Protein AF-A0A925X7V8-F1 (afdb_monomer)

Sequence (329 aa):
MLLTYFIRYWTFVGYWGVKPEMPEAEQKNIILCNQINWMLININLVYLVTDFIWVGSIWRSLTTIAIISFAGLCLWLTYHHITFFPRLMSAFAYSSFVFSYGIVNKFLIGTPLLIHYLSPRIPLIMFVFFPFMFLNFRKEKMAFFTTFIINVSYVLFYDPIHYLLGINMEKFGLHLDYYHVFTVNSITFLINISTGFAFLQQVNYSYEQKNRKLTKELIRKNNEIADQNMELLVQGEEITSLNQQLRSLLEFKDEKLNQKSQQVREYAFMNAHTLRSPIATILGLHQLLNLVEDEHEKEMILQKLKESVENLDKTVRKIQNVVAEDKKN

Structure (mmCIF, N/CA/C/O backbone):
data_AF-A0A925X7V8-F1
#
_entry.id   AF-A0A925X7V8-F1
#
loop_
_atom_site.group_PDB
_atom_site.id
_atom_site.type_symbol
_atom_site.label_atom_id
_atom_site.label_alt_id
_atom_site.label_comp_id
_atom_site.label_asym_id
_atom_site.label_entity_id
_atom_site.label_seq_id
_atom_site.pdbx_PDB_ins_code
_atom_site.Cartn_x
_atom_site.Cartn_y
_atom_site.Cartn_z
_atom_site.occupancy
_atom_site.B_iso_or_equiv
_atom_site.auth_seq_id
_atom_site.auth_comp_id
_atom_site.auth_asym_id
_atom_site.auth_atom_id
_atom_site.pdbx_PDB_model_num
ATOM 1 N N . MET A 1 1 ? 21.607 17.172 9.567 1.00 72.38 1 MET A N 1
ATOM 2 C CA . MET A 1 1 ? 20.593 18.200 9.233 1.00 72.38 1 MET A CA 1
ATOM 3 C C . MET A 1 1 ? 20.160 18.127 7.766 1.00 72.38 1 MET A C 1
ATOM 5 O O . MET A 1 1 ? 18.986 17.890 7.525 1.00 72.38 1 MET A O 1
ATOM 9 N N . LEU A 1 2 ? 21.076 18.231 6.789 1.00 74.69 2 LEU A N 1
ATOM 10 C CA . LEU A 1 2 ? 20.756 18.134 5.348 1.00 74.69 2 LEU A CA 1
ATOM 11 C C . LEU A 1 2 ? 20.057 16.822 4.944 1.00 74.69 2 LEU A C 1
ATOM 13 O O . LEU A 1 2 ? 19.061 16.856 4.230 1.00 74.69 2 LEU A O 1
ATOM 17 N N . LEU A 1 3 ? 20.514 15.679 5.469 1.00 76.06 3 LEU A N 1
ATOM 18 C CA . LEU A 1 3 ? 19.899 14.371 5.198 1.00 76.06 3 LEU A CA 1
ATOM 19 C C . LEU A 1 3 ? 18.428 14.308 5.650 1.00 76.06 3 LEU A C 1
ATOM 21 O O . LEU A 1 3 ? 17.581 13.752 4.962 1.00 76.06 3 LEU A O 1
ATOM 25 N N . THR A 1 4 ? 18.107 14.922 6.788 1.00 79.75 4 THR A N 1
ATOM 26 C CA . THR A 1 4 ? 16.748 14.943 7.343 1.00 79.75 4 THR A CA 1
ATOM 27 C C . THR A 1 4 ? 15.806 15.785 6.479 1.00 79.75 4 THR A C 1
ATOM 29 O O . THR A 1 4 ? 14.674 15.377 6.228 1.00 79.75 4 THR A O 1
ATOM 32 N N . TYR A 1 5 ? 16.282 16.929 5.975 1.00 82.12 5 TYR A N 1
ATOM 33 C CA . TYR A 1 5 ? 15.530 17.755 5.026 1.00 82.12 5 TYR A CA 1
ATOM 34 C C . TYR A 1 5 ? 15.316 17.040 3.691 1.00 82.12 5 TYR A C 1
ATOM 36 O O . TYR A 1 5 ? 14.203 17.056 3.169 1.00 82.12 5 TYR A O 1
ATOM 44 N N . PHE A 1 6 ? 16.345 16.356 3.184 1.00 79.62 6 PHE A N 1
ATOM 45 C CA . PHE A 1 6 ? 16.251 15.544 1.973 1.00 79.62 6 PHE A CA 1
ATOM 46 C C . PHE A 1 6 ? 15.191 14.446 2.110 1.00 79.62 6 PHE A C 1
ATOM 48 O O . PHE A 1 6 ? 14.296 14.358 1.277 1.00 79.62 6 PHE A O 1
ATOM 55 N N . ILE A 1 7 ? 15.230 13.662 3.194 1.00 83.00 7 ILE A N 1
ATOM 56 C CA . ILE A 1 7 ? 14.257 12.585 3.440 1.00 83.00 7 ILE A CA 1
ATOM 57 C C . ILE A 1 7 ? 12.836 13.147 3.547 1.00 83.00 7 ILE A C 1
ATOM 59 O O . ILE A 1 7 ? 11.904 12.570 2.994 1.00 83.00 7 ILE A O 1
ATOM 63 N N . ARG A 1 8 ? 12.655 14.291 4.216 1.00 84.94 8 ARG A N 1
ATOM 64 C CA . ARG A 1 8 ? 11.339 14.926 4.355 1.00 84.94 8 ARG A CA 1
ATOM 65 C C . ARG A 1 8 ? 10.791 15.442 3.023 1.00 84.94 8 ARG A C 1
ATOM 67 O O . ARG A 1 8 ? 9.594 15.335 2.777 1.00 84.94 8 ARG A O 1
ATOM 74 N N . TYR A 1 9 ? 11.643 15.999 2.166 1.00 86.06 9 TYR A N 1
ATOM 75 C CA . TYR A 1 9 ? 11.224 16.459 0.842 1.00 86.06 9 TYR A CA 1
ATOM 76 C C . TYR A 1 9 ? 10.941 15.281 -0.099 1.00 86.06 9 TYR A C 1
ATOM 78 O O . TYR A 1 9 ? 9.936 15.277 -0.805 1.00 86.06 9 TYR A O 1
ATOM 86 N N . TRP A 1 10 ? 11.775 14.241 -0.035 1.00 85.75 10 TRP A N 1
ATOM 87 C CA . TRP A 1 10 ? 11.594 12.980 -0.753 1.00 85.75 10 TRP A CA 1
ATOM 88 C C . TRP A 1 10 ? 10.248 12.325 -0.437 1.00 85.75 10 TRP A C 1
ATOM 90 O O . TRP A 1 10 ? 9.523 11.910 -1.343 1.00 85.75 10 TRP A O 1
ATOM 100 N N . THR A 1 11 ? 9.882 12.246 0.846 1.00 88.62 11 THR A N 1
ATOM 101 C CA . THR A 1 11 ? 8.577 11.707 1.236 1.00 88.62 11 THR A CA 1
ATOM 102 C C . THR A 1 11 ? 7.454 12.622 0.772 1.00 88.62 11 THR A C 1
ATOM 104 O O . THR A 1 11 ? 6.514 12.135 0.155 1.00 88.62 11 THR A O 1
ATOM 107 N N . PHE A 1 12 ? 7.571 13.936 0.974 1.00 92.50 12 PHE A N 1
ATOM 108 C CA . PHE A 1 12 ? 6.552 14.903 0.562 1.00 92.50 12 PHE A CA 1
ATOM 109 C C . PHE A 1 12 ? 6.208 14.825 -0.934 1.00 92.50 12 PHE A C 1
ATOM 111 O O . PHE A 1 12 ? 5.036 14.689 -1.277 1.00 92.50 12 PHE A O 1
ATOM 118 N N . VAL A 1 13 ? 7.215 14.849 -1.815 1.00 91.62 13 VAL A N 1
ATOM 119 C CA . VAL A 1 13 ? 7.014 14.720 -3.271 1.00 91.62 13 VAL A CA 1
ATOM 120 C C . VAL A 1 13 ? 6.484 13.332 -3.632 1.00 91.62 13 VAL A C 1
ATOM 122 O O . VAL A 1 13 ? 5.635 13.198 -4.512 1.00 91.62 13 VAL A O 1
ATOM 125 N N . GLY A 1 14 ? 6.935 12.292 -2.923 1.00 92.31 14 GLY A N 1
ATOM 126 C CA . GLY A 1 14 ? 6.451 10.925 -3.104 1.00 92.31 14 GLY A CA 1
ATOM 127 C C . GLY A 1 14 ? 4.930 10.809 -2.977 1.00 92.31 14 GLY A C 1
ATOM 128 O O . GLY A 1 14 ? 4.296 10.170 -3.811 1.00 92.31 14 GLY A O 1
ATOM 129 N N . TYR A 1 15 ? 4.332 11.477 -1.989 1.00 94.56 15 TYR A N 1
ATOM 130 C CA . TYR A 1 15 ? 2.890 11.405 -1.722 1.00 94.56 15 TYR A CA 1
ATOM 131 C C . TYR A 1 15 ? 2.016 12.296 -2.621 1.00 94.56 15 TYR A C 1
ATOM 133 O O . TYR A 1 15 ? 0.793 12.298 -2.465 1.00 94.56 15 TYR A O 1
ATOM 141 N N . TRP A 1 16 ? 2.581 13.034 -3.582 1.00 95.50 16 TRP A N 1
ATOM 142 C CA . TRP A 1 16 ? 1.766 13.803 -4.526 1.00 95.50 16 TRP A CA 1
ATOM 143 C C . TRP A 1 16 ? 0.805 12.899 -5.304 1.00 95.50 16 TRP A C 1
ATOM 145 O O . TRP A 1 16 ? 1.173 11.819 -5.762 1.00 95.50 16 TRP A O 1
ATOM 155 N N . GLY A 1 17 ? -0.451 13.333 -5.434 1.00 90.12 17 GLY A N 1
ATOM 156 C CA . GLY A 1 17 ? -1.494 12.591 -6.147 1.00 90.12 17 GLY A CA 1
ATOM 157 C C . GLY A 1 17 ? -2.037 11.343 -5.434 1.00 90.12 17 GLY A C 1
ATOM 158 O O . GLY A 1 17 ? -2.962 10.723 -5.959 1.00 90.12 17 GLY A O 1
ATOM 159 N N . VAL A 1 18 ? -1.518 10.978 -4.254 1.00 93.62 18 VAL A N 1
ATOM 160 C CA . VAL A 1 18 ? -1.971 9.811 -3.478 1.00 93.62 18 VAL A CA 1
ATOM 161 C C . VAL A 1 18 ? -3.207 10.170 -2.654 1.00 93.62 18 VAL A C 1
ATOM 163 O O . VAL A 1 18 ? -3.204 11.173 -1.942 1.00 93.62 18 VAL A O 1
ATOM 166 N N . LYS A 1 19 ? -4.257 9.341 -2.722 1.00 92.44 19 LYS A N 1
ATOM 167 C CA . LYS A 1 19 ? -5.462 9.491 -1.892 1.00 92.44 19 LYS A CA 1
ATOM 168 C C . LYS A 1 19 ? -5.624 8.314 -0.918 1.00 92.44 19 LYS A C 1
ATOM 170 O O . LYS A 1 19 ? -5.353 7.183 -1.331 1.00 92.44 19 LYS A O 1
ATOM 175 N N . PRO A 1 20 ? -6.091 8.535 0.327 1.00 87.88 20 PRO A N 1
ATOM 176 C CA . PRO A 1 20 ? -6.246 7.471 1.325 1.00 87.88 20 PRO A CA 1
ATOM 177 C C . PRO A 1 20 ? -7.198 6.347 0.899 1.00 87.88 20 PRO A C 1
ATOM 179 O O . PRO A 1 20 ? -7.009 5.203 1.299 1.00 87.88 20 PRO A O 1
ATOM 182 N N . GLU A 1 21 ? -8.197 6.650 0.066 1.00 90.31 21 GLU A N 1
ATOM 183 C CA . GLU A 1 21 ? -9.207 5.685 -0.381 1.00 90.31 21 GLU A CA 1
ATOM 184 C C . GLU A 1 21 ? -8.682 4.738 -1.472 1.00 90.31 21 GLU A C 1
ATOM 186 O O . GLU A 1 21 ? -9.321 3.736 -1.802 1.00 90.31 21 GLU A O 1
ATOM 191 N N . MET A 1 22 ? -7.522 5.042 -2.065 1.00 88.25 22 MET A N 1
ATOM 192 C CA . MET A 1 22 ? -6.930 4.205 -3.105 1.00 88.25 22 MET A CA 1
ATOM 193 C C . MET A 1 22 ? -6.445 2.870 -2.524 1.00 88.25 22 MET A C 1
ATOM 195 O O . MET A 1 22 ? -5.967 2.821 -1.392 1.00 88.25 22 MET A O 1
ATOM 199 N N . PRO A 1 23 ? -6.461 1.775 -3.303 1.00 86.06 23 PRO A N 1
ATOM 200 C CA . PRO A 1 23 ? -5.842 0.524 -2.879 1.00 86.06 23 PRO A CA 1
ATOM 201 C C . PRO A 1 23 ? -4.353 0.713 -2.565 1.00 86.06 23 PRO A C 1
ATOM 203 O O . PRO A 1 23 ? -3.638 1.332 -3.347 1.00 86.06 23 PRO A O 1
ATOM 206 N N . GLU A 1 24 ? -3.861 0.109 -1.483 1.00 84.88 24 GLU A N 1
ATOM 207 C CA . GLU A 1 24 ? -2.457 0.229 -1.033 1.00 84.88 24 GLU A CA 1
ATOM 208 C C . GLU A 1 24 ? -1.425 -0.025 -2.146 1.00 84.88 24 GLU A C 1
ATOM 210 O O . GLU A 1 24 ? -0.453 0.713 -2.279 1.00 84.88 24 GLU A O 1
ATOM 215 N N . ALA A 1 25 ? -1.660 -1.029 -2.998 1.00 83.56 25 ALA A N 1
ATOM 216 C CA . ALA A 1 25 ? -0.782 -1.339 -4.127 1.00 83.56 25 ALA A CA 1
ATOM 217 C C . ALA A 1 25 ? -0.705 -0.193 -5.155 1.00 83.56 25 ALA A C 1
ATOM 219 O O . ALA A 1 25 ? 0.327 0.027 -5.781 1.00 83.56 25 ALA A O 1
ATOM 220 N N . GLU A 1 26 ? -1.796 0.546 -5.338 1.00 87.31 26 GLU A N 1
ATOM 221 C CA . GLU A 1 26 ? -1.862 1.691 -6.245 1.00 87.31 26 GLU A CA 1
ATOM 222 C C . GLU A 1 26 ? -1.170 2.912 -5.636 1.00 87.31 26 GLU A C 1
ATOM 224 O O . GLU A 1 26 ? -0.365 3.552 -6.311 1.00 87.31 26 GLU A O 1
ATOM 229 N N . GLN A 1 27 ? -1.384 3.158 -4.338 1.00 91.31 27 GLN A N 1
ATOM 230 C CA . GLN A 1 27 ? -0.653 4.183 -3.589 1.00 91.31 27 GLN A CA 1
ATOM 231 C C . GLN A 1 27 ? 0.860 3.944 -3.675 1.00 91.31 27 GLN A C 1
ATOM 233 O O . GLN A 1 27 ? 1.611 4.844 -4.043 1.00 91.31 27 GLN A O 1
ATOM 238 N N . LYS A 1 28 ? 1.305 2.706 -3.427 1.00 90.56 28 LYS A N 1
ATOM 239 C CA . LYS A 1 28 ? 2.714 2.305 -3.524 1.00 90.56 28 LYS A CA 1
ATOM 240 C C . LYS A 1 28 ? 3.300 2.591 -4.908 1.00 90.56 28 LYS A C 1
ATOM 242 O O . LYS A 1 28 ? 4.375 3.177 -4.998 1.00 90.56 28 LYS A O 1
ATOM 247 N N . ASN A 1 29 ? 2.599 2.219 -5.978 1.00 91.31 29 ASN A N 1
ATOM 248 C CA . ASN A 1 29 ? 3.074 2.440 -7.346 1.00 91.31 29 ASN A CA 1
ATOM 249 C C . ASN A 1 29 ? 3.196 3.934 -7.691 1.00 91.31 29 ASN A C 1
ATOM 251 O O . ASN A 1 29 ? 4.144 4.330 -8.370 1.00 91.31 29 ASN A O 1
ATOM 255 N N . ILE A 1 30 ? 2.263 4.768 -7.219 1.00 93.75 30 ILE A N 1
ATOM 256 C CA . ILE A 1 30 ? 2.315 6.228 -7.395 1.00 93.75 30 ILE A CA 1
ATOM 257 C C . ILE A 1 30 ? 3.508 6.813 -6.632 1.00 93.75 30 ILE A C 1
ATOM 259 O O . ILE A 1 30 ? 4.299 7.554 -7.215 1.00 93.75 30 ILE A O 1
ATOM 263 N N . ILE A 1 31 ? 3.682 6.419 -5.367 1.00 94.88 31 ILE A N 1
ATOM 264 C CA . ILE A 1 31 ? 4.787 6.884 -4.520 1.00 94.88 31 ILE A CA 1
ATOM 265 C C . ILE A 1 31 ? 6.133 6.541 -5.155 1.00 94.88 31 ILE A C 1
ATOM 267 O O . ILE A 1 31 ? 6.987 7.417 -5.284 1.00 94.88 31 ILE A O 1
ATOM 271 N N . LEU A 1 32 ? 6.310 5.295 -5.603 1.00 92.88 32 LEU A N 1
ATOM 272 C CA . LEU A 1 32 ? 7.541 4.851 -6.260 1.00 92.88 32 LEU A CA 1
ATOM 273 C C . LEU A 1 32 ? 7.803 5.612 -7.564 1.00 92.88 32 LEU A C 1
ATOM 275 O O . LEU A 1 32 ? 8.937 6.012 -7.815 1.00 92.88 32 LEU A O 1
ATOM 279 N N . CYS A 1 33 ? 6.772 5.857 -8.377 1.00 95.44 33 CYS A N 1
ATOM 280 C CA . CYS A 1 33 ? 6.898 6.648 -9.602 1.00 95.44 33 CYS A CA 1
ATOM 281 C C . CYS A 1 33 ? 7.391 8.070 -9.312 1.00 95.44 33 CYS A C 1
ATOM 283 O O . CYS A 1 33 ? 8.367 8.526 -9.908 1.00 95.44 33 CYS A O 1
ATOM 285 N N . ASN A 1 34 ? 6.768 8.749 -8.349 1.00 96.19 34 ASN A N 1
ATOM 286 C CA . ASN A 1 34 ? 7.151 10.105 -7.969 1.00 96.19 34 ASN A CA 1
ATOM 287 C C . ASN A 1 34 ? 8.575 10.153 -7.406 1.00 96.19 34 ASN A C 1
ATOM 289 O O . ASN A 1 34 ? 9.381 10.987 -7.813 1.00 96.19 34 ASN A O 1
ATOM 293 N N . GLN A 1 35 ? 8.911 9.224 -6.514 1.00 95.38 35 GLN A N 1
ATOM 294 C CA . GLN A 1 35 ? 10.240 9.127 -5.917 1.00 95.38 35 GLN A CA 1
ATOM 295 C C . GLN A 1 35 ? 11.332 8.902 -6.966 1.00 95.38 35 GLN A C 1
ATOM 297 O O . GLN A 1 35 ? 12.364 9.570 -6.939 1.00 95.38 35 GLN A O 1
ATOM 302 N N . ILE A 1 36 ? 11.096 8.015 -7.933 1.00 94.44 36 ILE A N 1
ATOM 303 C CA . ILE A 1 36 ? 12.067 7.727 -8.992 1.00 94.44 36 ILE A CA 1
ATOM 304 C C . ILE A 1 36 ? 12.194 8.899 -9.961 1.00 94.44 36 ILE A C 1
ATOM 306 O O . ILE A 1 36 ? 13.315 9.274 -10.290 1.00 94.44 36 ILE A O 1
ATOM 310 N N . ASN A 1 37 ? 11.091 9.532 -10.367 1.00 95.38 37 ASN A N 1
ATOM 311 C CA . ASN A 1 37 ? 11.146 10.733 -11.204 1.00 95.38 37 ASN A CA 1
ATOM 312 C C . ASN A 1 37 ? 11.901 11.869 -10.501 1.00 95.38 37 ASN A C 1
ATOM 314 O O . ASN A 1 37 ? 12.754 12.515 -11.104 1.00 95.38 37 ASN A O 1
ATOM 318 N N . TRP A 1 38 ? 11.667 12.066 -9.204 1.00 95.12 38 TRP A N 1
ATOM 319 C CA . TRP A 1 38 ? 12.407 13.043 -8.413 1.00 95.12 38 TRP A CA 1
ATOM 320 C C . TRP A 1 38 ? 13.900 12.698 -8.310 1.00 95.12 38 TRP A C 1
ATOM 322 O O . TRP A 1 38 ? 14.756 13.570 -8.472 1.00 95.12 38 TRP A O 1
ATOM 332 N N . MET A 1 39 ? 14.239 11.423 -8.101 1.00 93.56 39 MET A N 1
ATOM 333 C CA . MET A 1 39 ? 15.627 10.956 -8.085 1.00 93.56 39 MET A CA 1
ATOM 334 C C . MET A 1 39 ? 16.316 11.187 -9.431 1.00 93.56 39 MET A C 1
ATOM 336 O O . MET A 1 39 ? 17.443 11.678 -9.467 1.00 93.56 39 MET A O 1
ATOM 340 N N . LEU A 1 40 ? 15.625 10.882 -10.532 1.00 93.12 40 LEU A N 1
ATOM 341 C CA . LEU A 1 40 ? 16.123 11.098 -11.886 1.00 93.12 40 LEU A CA 1
ATOM 342 C C . LEU A 1 40 ? 16.399 12.577 -12.143 1.00 93.12 40 LEU A C 1
ATOM 344 O O . LEU A 1 40 ? 17.457 12.875 -12.687 1.00 93.12 40 LEU A O 1
ATOM 348 N N . ILE A 1 41 ? 15.528 13.492 -11.704 1.00 95.25 41 ILE A N 1
ATOM 349 C CA . ILE A 1 41 ? 15.781 14.939 -11.803 1.00 95.25 41 ILE A CA 1
ATOM 350 C C . ILE A 1 41 ? 17.085 15.302 -11.095 1.00 95.25 41 ILE A C 1
ATOM 352 O O . ILE A 1 41 ? 17.946 15.930 -11.698 1.00 95.25 41 ILE A O 1
ATOM 356 N N . ASN A 1 42 ? 17.263 14.882 -9.841 1.00 93.25 42 ASN A N 1
ATOM 357 C CA . ASN A 1 42 ? 18.431 15.275 -9.051 1.00 93.25 42 ASN A CA 1
ATOM 358 C C . ASN A 1 42 ? 19.737 14.676 -9.592 1.00 93.25 42 ASN A C 1
ATOM 360 O O . ASN A 1 42 ? 20.723 15.396 -9.739 1.00 93.25 42 ASN A O 1
ATOM 364 N N . ILE A 1 43 ? 19.747 13.383 -9.932 1.00 93.00 43 ILE A N 1
ATOM 365 C CA . ILE A 1 43 ? 20.936 12.718 -10.489 1.00 93.00 43 ILE A CA 1
ATOM 366 C C . ILE A 1 43 ? 21.309 13.336 -11.840 1.00 93.00 43 ILE A C 1
ATOM 368 O O . ILE A 1 43 ? 22.477 13.650 -12.071 1.00 93.00 43 ILE A O 1
ATOM 372 N N . ASN A 1 44 ? 20.328 13.556 -12.721 1.00 92.94 44 ASN A N 1
ATOM 373 C CA . ASN A 1 44 ? 20.592 14.148 -14.030 1.00 92.94 44 ASN A CA 1
ATOM 374 C C . ASN A 1 44 ? 20.954 15.633 -13.931 1.00 92.94 44 ASN A C 1
ATOM 376 O O . ASN A 1 44 ? 21.720 16.105 -14.760 1.00 92.94 44 ASN A O 1
ATOM 380 N N . LEU A 1 45 ? 20.476 16.367 -12.920 1.00 94.56 45 LEU A N 1
ATOM 381 C CA . LEU A 1 45 ? 20.893 17.749 -12.679 1.00 94.56 45 LEU A CA 1
ATOM 382 C C . LEU A 1 45 ? 22.374 17.819 -12.288 1.00 94.56 45 LEU A C 1
ATOM 384 O O . LEU A 1 45 ? 23.107 18.643 -12.827 1.00 94.56 45 LEU A O 1
ATOM 388 N N . VAL A 1 46 ? 22.832 16.927 -11.402 1.00 94.19 46 VAL A N 1
ATOM 389 C CA . VAL A 1 46 ? 24.261 16.814 -11.065 1.00 94.19 46 VAL A CA 1
ATOM 390 C C . VAL A 1 46 ? 25.067 16.455 -12.311 1.00 94.19 46 VAL A C 1
ATOM 392 O O . VAL A 1 46 ? 26.063 17.117 -12.597 1.00 94.19 46 VAL A O 1
ATOM 395 N N . TYR A 1 47 ? 24.605 15.469 -13.088 1.00 90.81 47 TYR A N 1
ATOM 396 C CA . TYR A 1 47 ? 25.254 15.083 -14.341 1.00 90.81 47 TYR A CA 1
ATOM 397 C C . TYR A 1 47 ? 25.345 16.256 -15.328 1.00 90.81 47 TYR A C 1
ATOM 399 O O . TYR A 1 47 ? 26.423 16.523 -15.850 1.00 90.81 47 TYR A O 1
ATOM 407 N N . LEU A 1 48 ? 24.257 17.008 -15.515 1.00 92.75 48 LEU A N 1
ATOM 408 C CA . LEU A 1 48 ? 24.194 18.186 -16.381 1.00 92.75 48 LEU A CA 1
ATOM 409 C C . LEU A 1 48 ? 25.209 19.256 -15.962 1.00 92.75 48 LEU A C 1
ATOM 411 O O . LEU A 1 48 ? 25.932 19.778 -16.805 1.00 92.75 48 LEU A O 1
ATOM 415 N N . VAL A 1 49 ? 25.295 19.562 -14.663 1.00 92.81 49 VAL A N 1
ATOM 416 C CA . VAL A 1 49 ? 26.268 20.531 -14.134 1.00 92.81 49 VAL A CA 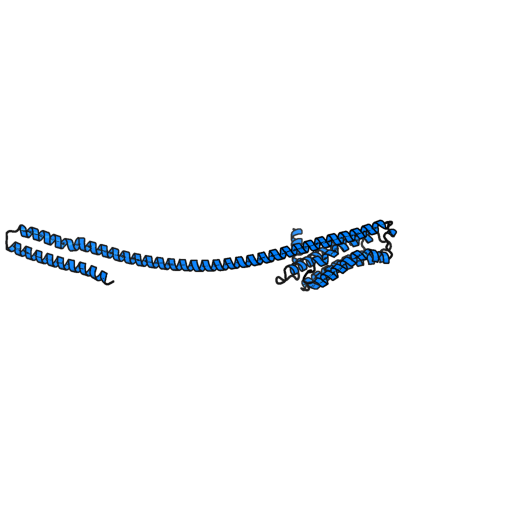1
ATOM 417 C C . VAL A 1 49 ? 27.696 20.045 -14.378 1.00 92.81 49 VAL A C 1
ATOM 419 O O . VAL A 1 49 ? 28.537 20.823 -14.822 1.00 92.81 49 VAL A O 1
ATOM 422 N N . THR A 1 50 ? 27.976 18.760 -14.141 1.00 90.50 50 THR A N 1
ATOM 423 C CA . THR A 1 50 ? 29.308 18.203 -14.408 1.00 90.50 50 THR A CA 1
ATOM 424 C C . THR A 1 50 ? 29.654 18.222 -15.898 1.00 90.50 50 THR A C 1
ATOM 426 O O . THR A 1 50 ? 30.727 18.698 -16.254 1.00 90.50 50 THR A O 1
ATOM 429 N N . ASP A 1 51 ? 28.754 17.789 -16.782 1.00 86.44 51 ASP A N 1
ATOM 430 C CA . ASP A 1 51 ? 28.987 17.794 -18.232 1.00 86.44 51 ASP A CA 1
ATOM 431 C C . ASP A 1 51 ? 29.211 19.224 -18.748 1.00 86.44 51 ASP A C 1
ATOM 433 O O . ASP A 1 51 ? 30.120 19.468 -19.542 1.00 86.44 51 ASP A O 1
ATOM 437 N N . PHE A 1 52 ? 28.469 20.199 -18.214 1.00 88.56 52 PHE A N 1
ATOM 438 C CA . PHE A 1 52 ? 28.651 21.609 -18.549 1.00 88.56 52 PHE A CA 1
ATOM 439 C C . PHE A 1 52 ? 30.017 22.157 -18.108 1.00 88.56 52 PHE A C 1
ATOM 441 O O . PHE A 1 52 ? 30.665 22.844 -18.893 1.00 88.56 52 PHE A O 1
ATOM 448 N N . ILE A 1 53 ? 30.488 21.829 -16.897 1.00 91.31 53 ILE A N 1
ATOM 449 C CA . ILE A 1 53 ? 31.801 22.276 -16.390 1.00 91.31 53 ILE A CA 1
ATOM 450 C C . ILE A 1 53 ? 32.956 21.657 -17.190 1.00 91.31 53 ILE A C 1
ATOM 452 O O . ILE A 1 53 ? 33.934 22.342 -17.479 1.00 91.31 53 ILE A O 1
ATOM 456 N N . TRP A 1 54 ? 32.864 20.369 -17.532 1.00 89.06 54 TRP A N 1
ATOM 457 C CA . TRP A 1 54 ? 33.970 19.633 -18.154 1.00 89.06 54 TRP A CA 1
ATOM 458 C C . TRP A 1 54 ? 34.021 19.758 -19.679 1.00 89.06 54 TRP A C 1
ATOM 460 O O . TRP A 1 54 ? 35.108 19.785 -20.251 1.00 89.06 54 TRP A O 1
ATOM 470 N N . VAL A 1 55 ? 32.867 19.789 -20.350 1.00 82.19 55 VAL A N 1
ATOM 471 C CA . VAL A 1 55 ? 32.774 19.724 -21.820 1.00 82.19 55 VAL A CA 1
ATOM 472 C C . VAL A 1 55 ? 32.319 21.054 -22.422 1.00 82.19 55 VAL A C 1
ATOM 474 O O . VAL A 1 55 ? 32.696 21.372 -23.548 1.00 82.19 55 VAL A O 1
ATOM 477 N N . GLY A 1 56 ? 31.499 21.832 -21.706 1.00 79.31 56 GLY A N 1
ATOM 478 C CA . GLY A 1 56 ? 31.032 23.152 -22.148 1.00 79.31 56 GLY A CA 1
ATOM 479 C C . GLY A 1 56 ? 30.057 23.151 -23.334 1.00 79.31 56 GLY A C 1
ATOM 480 O O . GLY A 1 56 ? 29.740 24.217 -23.857 1.00 79.31 56 GLY A O 1
ATOM 481 N N . SER A 1 57 ? 29.563 21.988 -23.780 1.00 78.31 57 SER A N 1
ATOM 482 C CA . SER A 1 57 ? 28.658 21.87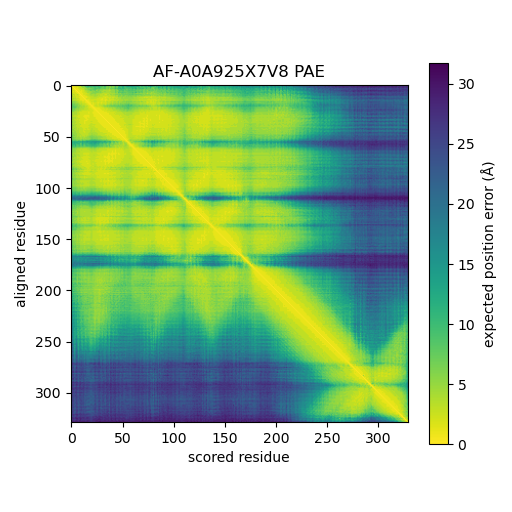8 -24.935 1.00 78.31 57 SER A CA 1
ATOM 483 C C . SER A 1 57 ? 27.244 21.477 -24.526 1.00 78.31 57 SER A C 1
ATOM 485 O O . SER A 1 57 ? 26.999 20.357 -24.082 1.00 78.31 57 SER A O 1
ATOM 487 N N . ILE A 1 58 ? 26.283 22.372 -24.763 1.00 77.50 58 ILE A N 1
ATOM 488 C CA . ILE A 1 58 ? 24.872 22.135 -24.429 1.00 77.50 58 ILE A CA 1
ATOM 489 C C . ILE A 1 58 ? 24.234 21.037 -25.294 1.00 77.50 58 ILE A C 1
ATOM 491 O O . ILE A 1 58 ? 23.340 20.325 -24.843 1.00 77.50 58 ILE A O 1
ATOM 495 N N . TRP A 1 59 ? 24.730 20.857 -26.523 1.00 74.38 59 TRP A N 1
ATOM 496 C CA . TRP A 1 59 ? 24.192 19.900 -27.493 1.00 74.38 59 TRP A CA 1
ATOM 497 C C . TRP A 1 59 ? 24.351 18.450 -27.040 1.00 74.38 59 TRP A C 1
ATOM 499 O O . TRP A 1 59 ? 23.473 17.625 -27.282 1.00 74.38 59 TRP A O 1
ATOM 509 N N . ARG A 1 60 ? 25.443 18.144 -26.332 1.00 73.81 60 ARG A N 1
ATOM 510 C CA . ARG A 1 60 ? 25.702 16.805 -25.789 1.00 73.81 60 ARG A CA 1
ATOM 511 C C . ARG A 1 60 ? 24.776 16.461 -24.617 1.00 73.81 60 ARG A C 1
ATOM 513 O O . ARG A 1 60 ? 24.471 15.293 -24.398 1.00 73.81 60 ARG A O 1
ATOM 520 N N . SER A 1 61 ? 24.289 17.489 -23.927 1.00 84.81 61 SER A N 1
ATOM 521 C CA . SER A 1 61 ? 23.427 17.407 -22.749 1.00 84.81 61 SER A CA 1
ATOM 522 C C . SER A 1 61 ? 21.923 17.476 -23.063 1.00 84.81 61 SER A C 1
ATOM 524 O O . SER A 1 61 ? 21.100 17.432 -22.147 1.00 84.81 61 SER A O 1
ATOM 526 N N . LEU A 1 62 ? 21.530 17.544 -24.342 1.00 85.12 62 LEU A N 1
ATOM 527 C CA . LEU A 1 62 ? 20.126 17.662 -24.758 1.00 85.12 62 LEU A CA 1
ATOM 528 C C . LEU A 1 62 ? 19.245 16.532 -24.198 1.00 85.12 62 LEU A C 1
ATOM 530 O O . LEU A 1 62 ? 18.116 16.765 -23.773 1.00 85.12 62 LEU A O 1
ATOM 534 N N . THR A 1 63 ? 19.760 15.304 -24.159 1.00 84.12 63 THR A N 1
ATOM 535 C CA . THR A 1 63 ? 19.017 14.142 -23.653 1.00 84.12 63 THR A CA 1
ATOM 536 C C . THR A 1 63 ? 18.861 14.164 -22.143 1.00 84.12 63 THR A C 1
ATOM 538 O O . THR A 1 63 ? 17.799 13.811 -21.640 1.00 84.12 63 THR A O 1
ATOM 541 N N . THR A 1 64 ? 19.866 14.654 -21.419 1.00 89.19 64 THR A N 1
ATOM 542 C CA . THR A 1 64 ? 1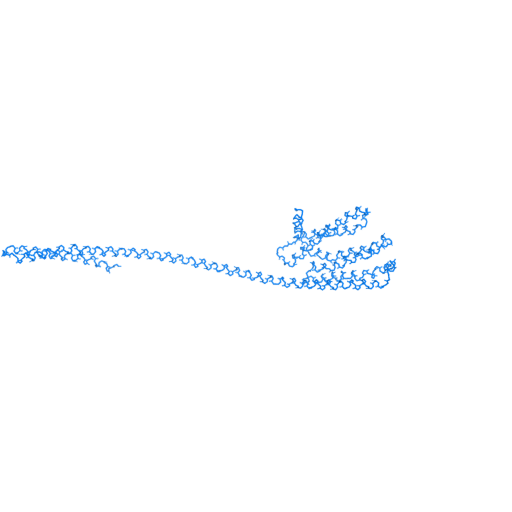9.784 14.901 -19.975 1.00 89.19 64 THR A CA 1
ATOM 543 C C . THR A 1 64 ? 18.707 15.939 -19.668 1.00 89.19 64 THR A C 1
ATOM 545 O O . THR A 1 64 ? 17.875 15.725 -18.789 1.00 89.19 64 THR A O 1
ATOM 548 N N . ILE A 1 65 ? 18.669 17.034 -20.436 1.00 91.69 65 ILE A N 1
ATOM 549 C CA . ILE A 1 65 ? 17.636 18.070 -20.308 1.00 91.69 65 ILE A CA 1
ATOM 550 C C . ILE A 1 65 ? 16.253 17.475 -20.597 1.00 91.69 65 ILE A C 1
ATOM 552 O O . ILE A 1 65 ? 15.338 17.667 -19.801 1.00 91.69 65 ILE A O 1
ATOM 556 N N . ALA A 1 66 ? 16.107 16.689 -21.669 1.00 91.81 66 ALA A N 1
ATOM 557 C CA . ALA A 1 66 ? 14.847 16.027 -22.005 1.00 91.81 66 ALA A CA 1
ATOM 558 C C . ALA A 1 66 ? 14.357 15.092 -20.885 1.00 91.81 66 ALA A C 1
ATOM 560 O O . ALA A 1 66 ? 13.179 15.131 -20.531 1.00 91.81 66 ALA A O 1
ATOM 561 N N . ILE A 1 67 ? 15.258 14.307 -20.279 1.00 93.38 67 ILE A N 1
ATOM 562 C CA . ILE A 1 67 ? 14.950 13.433 -19.136 1.00 93.38 67 ILE A CA 1
ATOM 563 C C . ILE A 1 67 ? 14.470 14.257 -17.935 1.00 93.38 67 ILE A C 1
ATOM 565 O O . ILE A 1 67 ? 13.448 13.913 -17.343 1.00 93.38 67 ILE A O 1
ATOM 569 N N . ILE A 1 68 ? 15.158 15.352 -17.592 1.00 95.25 68 ILE A N 1
ATOM 570 C CA . ILE A 1 68 ? 14.776 16.231 -16.474 1.00 95.25 68 ILE A CA 1
ATOM 571 C C . ILE A 1 68 ? 13.408 16.873 -16.731 1.00 95.25 68 ILE A C 1
ATOM 573 O O . ILE A 1 68 ? 12.534 16.825 -15.865 1.00 95.25 68 ILE A O 1
ATOM 577 N N . SER A 1 69 ? 13.200 17.450 -17.918 1.00 95.31 69 SER A N 1
ATOM 578 C CA . SER A 1 69 ? 11.936 18.093 -18.292 1.00 95.31 69 SER A CA 1
ATOM 579 C C . SER A 1 69 ? 10.776 17.103 -18.266 1.00 95.31 69 SER A C 1
ATOM 581 O O . SER A 1 69 ? 9.712 17.409 -17.729 1.00 95.31 69 SER A O 1
ATOM 583 N N . PHE A 1 70 ? 10.986 15.898 -18.792 1.00 96.31 70 PHE A N 1
ATOM 584 C CA . PHE A 1 70 ? 9.976 14.851 -18.798 1.00 96.31 70 PHE A CA 1
ATOM 585 C C . PHE A 1 70 ? 9.659 14.334 -17.386 1.00 96.31 70 PHE A C 1
ATOM 587 O O . PHE A 1 70 ? 8.488 14.178 -17.036 1.00 96.31 70 PHE A O 1
ATOM 594 N N . ALA A 1 71 ? 10.675 14.126 -16.545 1.00 96.00 71 ALA A N 1
ATOM 595 C CA . ALA A 1 71 ? 10.482 13.738 -15.151 1.00 96.00 71 ALA A CA 1
ATOM 596 C C . ALA A 1 71 ? 9.708 14.812 -14.366 1.00 96.00 71 ALA A C 1
ATOM 598 O O . ALA A 1 71 ? 8.793 14.490 -13.606 1.00 96.00 71 ALA A O 1
ATOM 599 N N . GLY A 1 72 ? 10.026 16.091 -14.597 1.00 96.12 72 GLY A N 1
ATOM 600 C CA . GLY A 1 72 ? 9.307 17.227 -14.019 1.00 96.12 72 GLY A CA 1
ATOM 601 C C . GLY A 1 72 ? 7.849 17.289 -14.473 1.00 96.12 72 GLY A C 1
ATOM 602 O O . GLY A 1 72 ? 6.957 17.459 -13.643 1.00 96.12 72 GLY A O 1
ATOM 603 N N . LEU A 1 73 ? 7.589 17.064 -15.766 1.00 96.75 73 LEU A N 1
ATOM 604 C CA . LEU A 1 73 ? 6.234 16.974 -16.311 1.00 96.75 73 LEU A CA 1
ATOM 605 C C . LEU A 1 73 ? 5.442 15.828 -15.667 1.00 96.75 73 LEU A C 1
ATOM 607 O O . LEU A 1 73 ? 4.285 16.017 -15.300 1.00 96.75 73 LEU A O 1
ATOM 611 N N . CYS A 1 74 ? 6.061 14.660 -15.483 1.00 96.12 74 CYS A N 1
ATOM 612 C CA . CYS A 1 74 ? 5.422 13.524 -14.819 1.00 96.12 74 CYS A CA 1
ATOM 613 C C . CYS A 1 74 ? 5.019 13.861 -13.377 1.00 96.12 74 CYS A C 1
ATOM 615 O O . CYS A 1 74 ? 3.887 13.587 -12.988 1.00 96.12 74 CYS A O 1
ATOM 617 N N . LEU A 1 75 ? 5.902 14.503 -12.604 1.00 96.25 75 LEU A N 1
ATOM 618 C CA . LEU A 1 75 ? 5.586 14.951 -11.243 1.00 96.25 75 LEU A CA 1
ATOM 619 C C . LEU A 1 75 ? 4.469 15.997 -11.218 1.00 96.25 75 LEU A C 1
ATOM 621 O O . LEU A 1 75 ? 3.575 15.921 -10.377 1.00 96.25 75 LEU A O 1
ATOM 625 N N . TRP A 1 76 ? 4.499 16.949 -12.151 1.00 96.69 76 TRP A N 1
ATOM 626 C CA . TRP A 1 76 ? 3.468 17.975 -12.280 1.00 96.69 76 TRP A CA 1
ATOM 627 C C . TRP A 1 76 ? 2.094 17.370 -12.605 1.00 96.69 76 TRP A C 1
ATOM 629 O O . TRP A 1 76 ? 1.091 17.742 -12.000 1.00 96.69 76 TRP A O 1
ATOM 639 N N . LEU A 1 77 ? 2.038 16.381 -13.499 1.00 95.75 77 LEU A N 1
ATOM 640 C CA . LEU A 1 77 ? 0.802 15.660 -13.811 1.00 95.75 77 LEU A CA 1
ATOM 641 C C . LEU A 1 77 ? 0.276 14.867 -12.608 1.00 95.75 77 LEU A C 1
ATOM 643 O O . LEU A 1 77 ? -0.925 14.904 -12.330 1.00 95.75 77 LEU A O 1
ATOM 647 N N . THR A 1 78 ? 1.160 14.194 -11.863 1.00 94.75 78 THR A N 1
ATOM 648 C CA . THR A 1 78 ? 0.754 13.480 -10.647 1.00 94.75 78 THR A CA 1
ATOM 649 C C . THR A 1 78 ? 0.248 14.445 -9.570 1.00 94.75 78 THR A C 1
ATOM 651 O O . THR A 1 78 ? -0.716 14.130 -8.871 1.00 94.75 78 THR A O 1
ATOM 654 N N . TYR A 1 79 ? 0.845 15.636 -9.457 1.00 95.12 79 TYR A N 1
ATOM 655 C CA . TYR A 1 79 ? 0.371 16.698 -8.565 1.00 95.12 79 TYR A CA 1
ATOM 656 C C . TYR A 1 79 ? -1.073 17.120 -8.889 1.00 95.12 79 TYR A C 1
ATOM 658 O O . TYR A 1 79 ? -1.881 17.256 -7.976 1.00 95.12 79 TYR A O 1
ATOM 666 N N . HIS A 1 80 ? -1.439 17.193 -10.175 1.00 94.31 80 HIS A N 1
ATOM 667 C CA . HIS A 1 80 ? -2.818 17.429 -10.646 1.00 94.31 80 HIS A CA 1
ATOM 668 C C . HIS A 1 80 ? -3.723 16.185 -10.614 1.00 94.31 80 HIS A C 1
ATOM 670 O O . HIS A 1 80 ? -4.742 16.126 -11.301 1.00 94.31 80 HIS A O 1
ATOM 676 N N . HIS A 1 81 ? -3.372 15.176 -9.816 1.00 92.19 81 HIS A N 1
ATOM 677 C CA . HIS A 1 81 ? -4.135 13.939 -9.622 1.00 92.19 81 HIS A CA 1
ATOM 678 C C . HIS A 1 81 ? -4.289 13.045 -10.867 1.00 92.19 81 HIS A C 1
ATOM 680 O O . HIS A 1 81 ? -5.072 12.093 -10.841 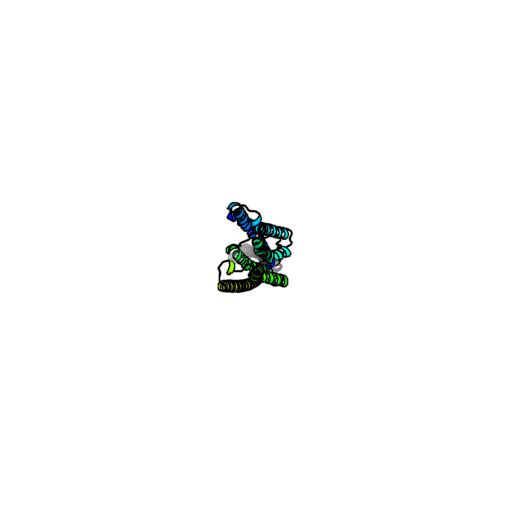1.00 92.19 81 HIS A O 1
ATOM 686 N N . ILE A 1 82 ? -3.517 13.276 -11.933 1.00 93.31 82 ILE A N 1
ATOM 687 C CA . ILE A 1 82 ? -3.452 12.370 -13.085 1.00 93.31 82 ILE A CA 1
ATOM 688 C C . ILE A 1 82 ? -2.393 11.307 -12.777 1.00 93.31 82 ILE A C 1
ATOM 690 O O . ILE A 1 82 ? -1.205 11.530 -12.970 1.00 93.31 82 ILE A O 1
ATOM 694 N N . THR A 1 83 ? -2.806 10.140 -12.279 1.00 92.62 83 THR A N 1
ATOM 695 C CA . THR A 1 83 ? -1.866 9.145 -11.721 1.00 92.62 83 THR A CA 1
ATOM 696 C C . THR A 1 83 ? -1.494 8.015 -12.679 1.00 92.62 83 THR A C 1
ATOM 698 O O . THR A 1 83 ? -0.424 7.423 -12.550 1.00 92.62 83 THR A O 1
ATOM 701 N N . PHE A 1 84 ? -2.357 7.672 -13.637 1.00 93.69 84 PHE A N 1
ATOM 702 C CA . PHE A 1 84 ? -2.100 6.570 -14.572 1.00 93.69 84 PHE A CA 1
ATOM 703 C C . PHE A 1 84 ? -1.108 6.962 -15.671 1.00 93.69 84 PHE A C 1
ATOM 705 O O . PHE A 1 84 ? -0.136 6.251 -15.920 1.00 93.69 84 PHE A O 1
ATOM 712 N N . PHE A 1 85 ? -1.332 8.112 -16.309 1.00 94.06 85 PHE A N 1
ATOM 713 C CA . PHE A 1 85 ? -0.557 8.535 -17.474 1.00 94.06 85 PHE A CA 1
ATOM 714 C C . PHE A 1 85 ? 0.937 8.762 -17.169 1.00 94.06 85 PHE A C 1
ATOM 716 O O . PHE A 1 85 ? 1.757 8.222 -17.910 1.00 94.06 85 PHE A O 1
ATOM 723 N N . PRO A 1 86 ? 1.336 9.437 -16.069 1.00 94.88 86 PRO A N 1
ATOM 724 C CA . PRO A 1 86 ? 2.750 9.570 -15.715 1.00 94.88 86 PRO A CA 1
ATOM 725 C C . PRO A 1 86 ? 3.420 8.222 -15.463 1.00 94.88 86 PRO A C 1
ATOM 727 O O . PRO A 1 86 ? 4.512 7.989 -15.962 1.00 94.88 86 PRO A O 1
ATOM 730 N N . ARG A 1 87 ? 2.746 7.293 -14.768 1.00 95.50 87 ARG A N 1
ATOM 731 C CA . ARG A 1 87 ? 3.267 5.933 -14.531 1.00 95.50 87 ARG A CA 1
ATOM 732 C C . ARG A 1 87 ? 3.493 5.179 -15.838 1.00 95.50 87 ARG A C 1
ATOM 734 O O . ARG A 1 87 ? 4.534 4.550 -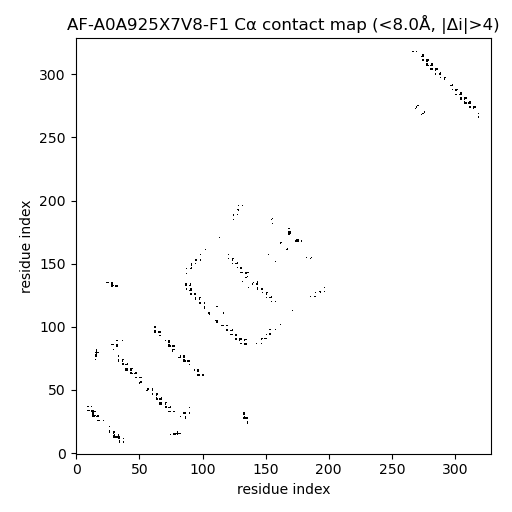16.005 1.00 95.50 87 ARG A O 1
ATOM 741 N N . LEU A 1 88 ? 2.541 5.271 -16.768 1.00 95.81 88 LEU A N 1
ATOM 742 C CA . LEU A 1 88 ? 2.655 4.653 -18.085 1.00 95.81 88 LEU A CA 1
ATOM 743 C C . LEU A 1 88 ? 3.818 5.243 -18.886 1.00 95.81 88 LEU A C 1
ATOM 745 O O . LEU A 1 88 ? 4.631 4.494 -19.416 1.00 95.81 88 LEU A O 1
ATOM 749 N N . MET A 1 89 ? 3.913 6.571 -18.958 1.00 94.44 89 MET A N 1
ATOM 750 C CA . MET A 1 89 ? 4.962 7.242 -19.722 1.00 94.44 89 MET A CA 1
ATOM 751 C C . MET A 1 89 ? 6.342 6.997 -19.096 1.00 94.44 89 MET A C 1
ATOM 753 O O . MET A 1 89 ? 7.269 6.608 -19.800 1.00 94.44 89 MET A O 1
ATOM 757 N N . SER A 1 90 ? 6.485 7.114 -17.772 1.00 95.12 90 SER A N 1
ATOM 758 C CA . SER A 1 90 ? 7.735 6.800 -17.066 1.00 95.12 90 SER A CA 1
ATOM 759 C C . SER A 1 90 ? 8.183 5.347 -17.264 1.00 95.12 90 SER A C 1
ATOM 761 O O . SER A 1 90 ? 9.379 5.081 -17.206 1.00 95.12 90 SER A O 1
ATOM 763 N N . ALA A 1 91 ? 7.272 4.406 -17.537 1.00 95.19 91 ALA A N 1
ATOM 764 C CA . ALA A 1 91 ? 7.621 3.000 -17.735 1.00 95.19 91 ALA A CA 1
ATOM 765 C C . ALA A 1 91 ? 8.400 2.705 -19.034 1.00 95.19 91 ALA A C 1
ATOM 767 O O . ALA A 1 91 ? 9.070 1.675 -19.094 1.00 95.19 91 ALA A O 1
ATOM 768 N N . PHE A 1 92 ? 8.341 3.566 -20.060 1.00 94.56 92 PHE A N 1
ATOM 769 C CA . PHE A 1 92 ? 9.058 3.344 -21.333 1.00 94.56 92 PHE A CA 1
ATOM 770 C C . PHE A 1 92 ? 9.742 4.593 -21.918 1.00 94.56 92 PHE A C 1
ATOM 772 O O . PHE A 1 92 ? 10.613 4.474 -22.778 1.00 94.56 92 PHE A O 1
ATOM 779 N N . ALA A 1 93 ? 9.381 5.808 -21.501 1.00 94.44 93 ALA A N 1
ATOM 780 C CA . ALA A 1 93 ? 9.947 7.021 -22.092 1.00 94.44 93 ALA A CA 1
ATOM 781 C C . ALA A 1 93 ? 11.457 7.138 -21.829 1.00 94.44 93 ALA A C 1
ATOM 783 O O . ALA A 1 93 ? 12.208 7.525 -22.719 1.00 94.44 93 ALA A O 1
ATOM 784 N N . TYR A 1 94 ? 11.929 6.737 -20.643 1.00 94.12 94 TYR A N 1
ATOM 785 C CA . TYR A 1 94 ? 13.354 6.801 -20.305 1.00 94.12 94 TYR A CA 1
ATOM 786 C C . TYR A 1 94 ? 14.217 5.861 -21.147 1.00 94.12 94 TYR A C 1
ATOM 788 O O . TYR A 1 94 ? 15.277 6.266 -21.623 1.00 94.12 94 TYR A O 1
ATOM 796 N N . SER A 1 95 ? 13.754 4.634 -21.394 1.00 93.75 95 SER A N 1
ATOM 797 C CA . SER A 1 95 ? 14.443 3.722 -22.310 1.00 93.75 95 SER A CA 1
ATOM 798 C C . SER A 1 95 ? 14.413 4.246 -23.741 1.00 93.75 95 SER A C 1
ATOM 800 O O . SER A 1 95 ? 15.434 4.187 -24.419 1.00 93.75 95 SER A O 1
ATOM 802 N N . SER A 1 96 ? 13.300 4.854 -24.159 1.00 93.69 96 SER A N 1
ATOM 803 C CA . SER A 1 96 ? 13.183 5.502 -25.467 1.00 93.69 96 SER A CA 1
ATOM 804 C C . SER A 1 96 ? 14.207 6.630 -25.623 1.00 93.69 96 SER A C 1
ATOM 806 O O . SER A 1 96 ? 14.922 6.661 -26.618 1.00 93.69 96 SER A O 1
ATOM 808 N N . PHE A 1 97 ? 14.358 7.509 -24.623 1.00 93.31 97 PHE A N 1
ATOM 809 C CA . PHE A 1 97 ? 15.351 8.588 -24.662 1.00 93.31 97 PHE A CA 1
ATOM 810 C C . PHE A 1 97 ? 16.784 8.064 -24.751 1.00 93.31 97 PHE A C 1
ATOM 812 O O . PHE A 1 97 ? 17.566 8.572 -25.552 1.00 93.31 97 PHE A O 1
ATOM 819 N N . VAL A 1 98 ? 17.135 7.038 -23.972 1.00 91.81 98 VAL A N 1
ATOM 820 C CA . VAL A 1 98 ? 18.477 6.435 -24.017 1.00 91.81 98 VAL A CA 1
ATOM 821 C C . VAL A 1 98 ? 18.732 5.722 -25.344 1.00 91.81 98 VAL A C 1
ATOM 823 O O . VAL A 1 98 ? 19.819 5.835 -25.911 1.00 91.81 98 VAL A O 1
ATOM 826 N N . PHE A 1 99 ? 17.732 5.020 -25.873 1.00 91.94 99 PHE A N 1
ATOM 827 C CA . PHE A 1 99 ? 17.822 4.355 -27.166 1.00 91.94 99 PHE A CA 1
ATOM 828 C C . PHE A 1 99 ? 18.012 5.371 -28.302 1.00 91.94 99 PHE A C 1
ATOM 830 O O . PHE A 1 99 ? 18.940 5.254 -29.105 1.00 91.94 99 PHE A O 1
ATOM 837 N N . SER A 1 100 ? 17.185 6.420 -28.328 1.00 90.00 100 SER A N 1
ATOM 838 C CA . SER A 1 100 ? 17.301 7.519 -29.287 1.00 90.00 100 SER A CA 1
ATOM 839 C C . SER A 1 100 ? 18.629 8.259 -29.151 1.00 90.00 100 SER A C 1
ATOM 841 O O . SER A 1 100 ? 19.216 8.609 -30.170 1.00 90.00 100 SER A O 1
ATOM 843 N N . TYR A 1 101 ? 19.142 8.452 -27.930 1.00 88.12 101 TYR A N 1
ATOM 844 C CA . TYR A 1 101 ? 20.467 9.034 -27.708 1.00 88.12 101 TYR A CA 1
ATOM 845 C C . TYR A 1 101 ? 21.565 8.227 -28.404 1.00 88.12 101 TYR A C 1
ATOM 847 O O . TYR A 1 101 ? 22.377 8.812 -29.117 1.00 88.12 101 TYR A O 1
ATOM 855 N N . GLY A 1 102 ? 21.563 6.896 -28.254 1.00 85.38 102 GLY A N 1
ATOM 856 C CA . GLY A 1 102 ? 22.535 6.018 -28.915 1.00 85.38 102 GLY A CA 1
ATOM 857 C C . GLY A 1 102 ? 22.549 6.202 -30.437 1.00 85.38 102 GLY A C 1
ATOM 858 O O . GLY A 1 102 ? 23.613 6.343 -31.041 1.00 85.38 102 GLY A O 1
ATOM 859 N N . ILE A 1 103 ? 21.363 6.327 -31.042 1.00 85.31 103 ILE A N 1
ATOM 860 C CA . ILE A 1 103 ? 21.209 6.544 -32.487 1.00 85.31 103 ILE A CA 1
ATOM 861 C C . ILE A 1 103 ? 21.606 7.964 -32.904 1.00 85.31 103 ILE A C 1
ATOM 863 O O . ILE A 1 103 ? 22.303 8.134 -33.898 1.00 85.31 103 ILE A O 1
ATOM 867 N N . VAL A 1 104 ? 21.164 9.001 -32.191 1.00 84.38 104 VAL A N 1
ATOM 868 C CA . VAL A 1 104 ? 21.420 10.403 -32.567 1.00 84.38 104 VAL A CA 1
ATOM 869 C C . VAL A 1 104 ? 22.896 10.754 -32.406 1.00 84.38 104 VAL A C 1
ATOM 871 O O . VAL A 1 104 ? 23.471 11.417 -33.270 1.00 84.38 104 VAL A O 1
ATOM 874 N N . ASN A 1 105 ? 23.537 10.261 -31.344 1.00 78.38 105 ASN A N 1
ATOM 875 C CA . ASN A 1 105 ? 24.943 10.537 -31.070 1.00 78.38 105 ASN A CA 1
ATOM 876 C C . ASN A 1 105 ? 25.866 10.041 -32.198 1.00 78.38 105 ASN A C 1
ATOM 878 O O . ASN A 1 105 ? 26.888 10.661 -32.478 1.00 78.38 105 ASN A O 1
ATOM 882 N N . LYS A 1 106 ? 25.461 8.988 -32.919 1.00 74.38 106 LYS A N 1
ATOM 883 C CA . LYS A 1 106 ? 26.133 8.532 -34.143 1.00 74.38 106 LYS A CA 1
ATOM 884 C C . LYS A 1 106 ? 26.176 9.611 -35.229 1.00 74.38 106 LYS A C 1
ATOM 886 O O . LYS A 1 106 ? 27.198 9.767 -35.888 1.00 74.38 106 LYS A O 1
ATOM 891 N N . PHE A 1 107 ? 25.057 10.288 -35.482 1.00 74.62 107 PHE A N 1
ATOM 892 C CA . PHE A 1 107 ? 24.967 11.273 -36.565 1.00 74.62 107 PHE A CA 1
ATOM 893 C C . PHE A 1 107 ? 25.717 12.564 -36.231 1.00 74.62 107 PHE A C 1
ATOM 895 O O . PHE A 1 107 ? 26.167 13.258 -37.137 1.00 74.62 107 PHE A O 1
ATOM 902 N N . LEU A 1 108 ? 25.862 12.869 -34.940 1.00 73.00 108 LEU A N 1
ATOM 903 C CA . LEU A 1 108 ? 26.536 14.073 -34.461 1.00 73.00 108 LEU A CA 1
ATOM 904 C C . LEU A 1 108 ? 28.054 13.893 -34.310 1.00 73.00 108 LEU A C 1
ATOM 906 O O . LEU A 1 108 ? 28.802 14.825 -34.590 1.00 73.00 108 LEU A O 1
ATOM 910 N N . ILE A 1 109 ? 28.520 12.718 -33.868 1.00 68.25 109 ILE A N 1
ATOM 911 C CA . ILE A 1 109 ? 29.928 12.458 -33.532 1.00 68.25 109 ILE A CA 1
ATOM 912 C C . ILE A 1 109 ? 30.459 11.358 -34.462 1.00 68.25 109 ILE A C 1
ATOM 914 O O . ILE A 1 109 ? 30.303 10.170 -34.198 1.00 68.25 109 ILE A O 1
ATOM 918 N N . GLY A 1 110 ? 31.055 11.763 -35.589 1.00 67.19 110 GLY A N 1
ATOM 919 C CA . GLY A 1 110 ? 31.350 10.892 -36.737 1.00 67.19 110 GLY A CA 1
ATOM 920 C C . GLY A 1 110 ? 32.117 9.589 -36.452 1.00 67.19 110 GLY A C 1
ATOM 921 O O . GLY A 1 110 ? 31.800 8.570 -37.064 1.00 67.19 110 GLY A O 1
ATOM 922 N N . THR A 1 111 ? 33.086 9.571 -35.529 1.00 63.06 111 THR A N 1
ATOM 923 C CA . THR A 1 111 ? 33.739 8.333 -35.063 1.00 63.06 111 THR A CA 1
ATOM 924 C C . THR A 1 111 ? 33.334 8.047 -33.616 1.00 63.06 111 THR A C 1
ATOM 926 O O . THR A 1 111 ? 33.885 8.640 -32.685 1.00 63.06 111 THR A O 1
ATOM 929 N N . PRO A 1 112 ? 32.357 7.151 -33.383 1.00 66.06 112 PRO A N 1
ATOM 930 C CA . PRO A 1 112 ? 31.938 6.848 -32.026 1.00 66.06 112 PRO A CA 1
ATOM 931 C C . PRO A 1 112 ? 33.094 6.190 -31.273 1.00 66.06 112 PRO A C 1
ATOM 933 O O . PRO A 1 112 ? 33.673 5.231 -31.751 1.00 66.06 112 PRO A O 1
ATOM 936 N N . LEU A 1 113 ? 33.442 6.665 -30.082 1.00 72.69 113 LEU A N 1
ATOM 937 C CA . LEU A 1 113 ? 34.299 5.887 -29.187 1.00 72.69 113 LEU A CA 1
ATOM 938 C C . LEU A 1 113 ? 33.545 4.611 -28.755 1.00 72.69 113 LEU A C 1
ATOM 940 O O . LEU A 1 113 ? 32.330 4.663 -28.547 1.00 72.69 113 LEU A O 1
ATOM 944 N N . LEU A 1 114 ? 34.251 3.500 -28.513 1.00 75.25 114 LEU A N 1
ATOM 945 C CA . LEU A 1 114 ? 33.645 2.241 -28.041 1.00 75.25 114 LEU A CA 1
ATOM 946 C C . LEU A 1 114 ? 32.749 2.442 -26.799 1.00 75.25 114 LEU A C 1
ATOM 948 O O . LEU A 1 114 ? 31.692 1.823 -26.674 1.00 75.25 114 LEU A O 1
ATOM 952 N N . ILE A 1 115 ? 33.130 3.364 -25.905 1.00 77.94 115 ILE A N 1
ATOM 953 C CA . ILE A 1 115 ? 32.350 3.679 -24.701 1.00 77.94 115 ILE A CA 1
ATOM 954 C C . ILE A 1 115 ? 30.958 4.238 -25.033 1.00 77.94 115 ILE A C 1
ATOM 956 O O . ILE A 1 115 ? 29.998 3.914 -24.342 1.00 77.94 115 ILE A O 1
ATOM 960 N N . HIS A 1 116 ? 30.815 5.023 -26.105 1.00 77.81 116 HIS A N 1
ATOM 961 C CA . HIS A 1 116 ? 29.531 5.603 -26.512 1.00 77.81 116 HIS A CA 1
ATOM 962 C C . HIS A 1 116 ? 28.589 4.567 -27.117 1.00 77.81 116 HIS A C 1
ATOM 964 O O . HIS A 1 116 ? 27.376 4.736 -27.049 1.00 77.81 116 HIS A O 1
ATOM 970 N N . TYR A 1 117 ? 29.142 3.485 -27.662 1.00 78.62 117 TYR A N 1
ATOM 971 C CA . TYR A 1 117 ? 28.366 2.362 -28.164 1.00 78.62 117 TYR A CA 1
ATOM 972 C C . TYR A 1 117 ? 27.876 1.446 -27.033 1.00 78.62 117 TYR A C 1
ATOM 974 O O . TYR A 1 117 ? 26.723 1.013 -27.039 1.00 78.62 117 TYR A O 1
ATOM 982 N N . LEU A 1 118 ? 28.734 1.158 -26.047 1.00 80.56 118 LEU A N 1
ATOM 983 C CA . LEU A 1 118 ? 28.430 0.218 -24.961 1.00 80.56 118 LEU A CA 1
ATOM 984 C C . LEU A 1 118 ? 27.652 0.852 -23.798 1.00 80.56 118 LEU A C 1
ATOM 986 O O . LEU A 1 118 ? 26.786 0.199 -23.216 1.00 80.56 118 LEU A O 1
ATOM 990 N N . SER A 1 119 ? 27.941 2.111 -23.454 1.00 84.50 119 SER A N 1
ATOM 991 C CA . SER A 1 119 ? 27.391 2.777 -22.265 1.00 84.50 119 SER A CA 1
ATOM 992 C C . SER A 1 119 ? 25.856 2.825 -22.220 1.00 84.50 119 SER A C 1
ATOM 994 O O . SER A 1 119 ? 25.321 2.509 -21.157 1.00 84.50 119 SER A O 1
ATOM 996 N N . PRO A 1 120 ? 25.119 3.113 -23.318 1.00 87.94 120 PRO A N 1
ATOM 997 C CA . PRO A 1 120 ? 23.653 3.159 -23.291 1.00 87.94 120 PRO A CA 1
ATOM 998 C C . PRO A 1 120 ? 22.980 1.821 -22.950 1.00 87.94 120 PRO A C 1
ATOM 1000 O O . PRO A 1 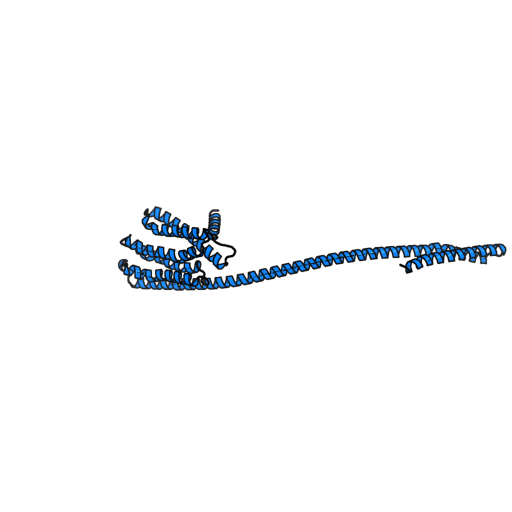120 ? 21.838 1.806 -22.494 1.00 87.94 120 PRO A O 1
ATOM 1003 N N . ARG A 1 121 ? 23.669 0.682 -23.111 1.00 85.81 121 ARG A N 1
ATOM 1004 C CA . ARG A 1 121 ? 23.079 -0.639 -22.840 1.00 85.81 121 ARG A CA 1
ATOM 1005 C C . ARG A 1 121 ? 22.757 -0.866 -21.368 1.00 85.81 121 ARG A C 1
ATOM 1007 O O . ARG A 1 121 ? 21.738 -1.475 -21.058 1.00 85.81 121 ARG A O 1
ATOM 1014 N N . ILE A 1 122 ? 23.612 -0.385 -20.468 1.00 87.69 122 ILE A N 1
ATOM 1015 C CA . ILE A 1 122 ? 23.432 -0.557 -19.021 1.00 87.69 122 ILE A CA 1
ATOM 1016 C C . ILE A 1 122 ? 22.098 0.066 -18.562 1.00 87.69 122 ILE A C 1
ATOM 1018 O O . ILE A 1 122 ? 21.277 -0.664 -18.003 1.00 87.69 122 ILE A O 1
ATOM 1022 N N . PRO A 1 123 ? 21.815 1.358 -18.829 1.00 90.12 123 PRO A N 1
ATOM 1023 C CA . PRO A 1 123 ? 20.528 1.947 -18.482 1.00 90.12 123 PRO A CA 1
ATOM 1024 C C . PRO A 1 123 ? 19.352 1.309 -19.232 1.00 90.12 123 PRO A C 1
ATOM 1026 O O . PRO A 1 123 ? 18.294 1.158 -18.631 1.00 90.12 123 PRO A O 1
ATOM 1029 N N . LEU A 1 124 ? 19.510 0.858 -20.486 1.00 91.81 124 LEU A N 1
ATOM 1030 C CA . LEU A 1 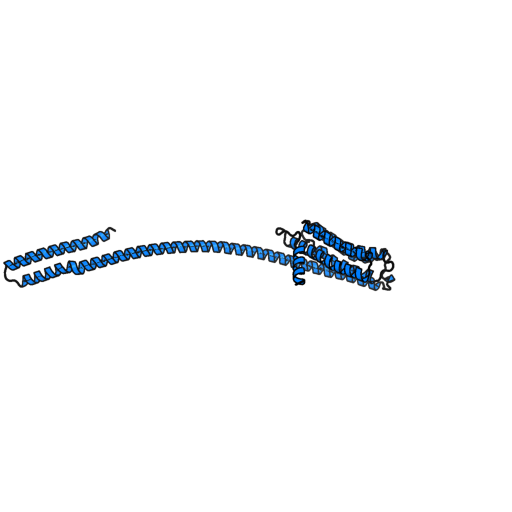124 ? 18.436 0.134 -21.186 1.00 91.81 124 LEU A CA 1
ATOM 1031 C C . LEU A 1 124 ? 18.034 -1.157 -20.460 1.00 91.81 124 LEU A C 1
ATOM 1033 O O . LEU A 1 124 ? 16.844 -1.400 -20.270 1.00 91.81 124 LEU A O 1
ATOM 1037 N N . ILE A 1 125 ? 19.009 -1.945 -19.993 1.00 91.06 125 ILE A N 1
ATOM 1038 C CA . ILE A 1 125 ? 18.748 -3.150 -19.193 1.00 91.06 125 ILE A CA 1
ATOM 1039 C C . ILE A 1 125 ? 18.086 -2.775 -17.857 1.00 91.06 125 ILE A C 1
ATOM 1041 O O . ILE A 1 125 ? 17.142 -3.440 -17.436 1.00 91.06 125 ILE A O 1
ATOM 1045 N N . MET A 1 126 ? 18.520 -1.689 -17.208 1.00 90.12 126 MET A N 1
ATOM 1046 C CA . MET A 1 126 ? 17.886 -1.203 -15.974 1.00 90.12 126 MET A CA 1
ATOM 1047 C C . MET A 1 126 ? 16.437 -0.733 -16.197 1.00 90.12 126 MET A C 1
ATOM 1049 O O . MET A 1 126 ? 15.576 -0.931 -15.345 1.00 90.12 126 MET A O 1
ATOM 1053 N N . PHE A 1 127 ? 16.098 -0.141 -17.337 1.00 92.25 127 PHE A N 1
ATOM 1054 C CA . PHE A 1 127 ? 14.732 0.345 -17.557 1.00 92.25 127 PHE A CA 1
ATOM 1055 C C . PHE A 1 127 ? 13.710 -0.756 -17.846 1.00 92.25 127 PHE A C 1
ATOM 1057 O O . PHE A 1 127 ? 12.511 -0.526 -17.702 1.00 92.25 127 PHE A O 1
ATOM 1064 N N . VAL A 1 128 ? 14.150 -1.988 -18.110 1.00 91.25 128 VAL A N 1
ATOM 1065 C CA . VAL A 1 128 ? 13.259 -3.160 -18.195 1.00 91.25 128 VAL A CA 1
ATOM 1066 C C . VAL A 1 128 ? 12.514 -3.412 -16.875 1.00 91.25 128 VAL A C 1
ATOM 1068 O O . VAL A 1 128 ? 11.416 -3.968 -16.885 1.00 91.25 128 VAL A O 1
ATOM 1071 N N . PHE A 1 129 ? 13.046 -2.940 -15.741 1.00 87.69 129 PHE A N 1
ATOM 1072 C CA . PHE A 1 129 ? 12.382 -3.025 -14.437 1.00 87.69 129 PHE A CA 1
ATOM 1073 C C . PHE A 1 129 ? 11.206 -2.054 -14.266 1.00 87.69 129 PHE A C 1
ATOM 1075 O O . PHE A 1 129 ? 10.331 -2.285 -13.431 1.00 87.69 129 PHE A O 1
ATOM 1082 N N . PHE A 1 130 ? 11.175 -0.948 -15.009 1.00 91.94 130 PHE A N 1
ATOM 1083 C CA . PHE A 1 130 ? 10.260 0.160 -14.726 1.00 91.94 130 PHE A CA 1
ATOM 1084 C C . PHE A 1 130 ? 8.774 -0.210 -14.873 1.00 91.94 130 PHE A C 1
ATOM 1086 O O . PHE A 1 130 ? 7.998 0.149 -13.981 1.00 91.94 130 PHE A O 1
ATOM 1093 N N . PRO A 1 131 ? 8.354 -1.002 -15.881 1.00 92.44 131 PRO A N 1
ATOM 1094 C CA . PRO A 1 131 ? 6.991 -1.527 -15.946 1.00 92.44 131 PRO A CA 1
ATOM 1095 C C . PRO A 1 131 ? 6.582 -2.297 -14.687 1.00 92.44 131 PRO A C 1
ATOM 1097 O O . PRO A 1 131 ? 5.464 -2.133 -14.204 1.00 92.44 131 PRO A O 1
ATOM 1100 N N . PHE A 1 132 ? 7.486 -3.089 -14.104 1.00 89.19 132 PHE A N 1
ATOM 1101 C CA . PHE A 1 132 ? 7.189 -3.837 -12.883 1.00 89.19 132 PHE A CA 1
ATOM 1102 C C . PHE A 1 132 ? 7.125 -2.963 -11.629 1.00 89.19 132 PHE A C 1
ATOM 1104 O O . PHE A 1 132 ? 6.533 -3.372 -10.632 1.00 89.19 132 PHE A O 1
ATOM 1111 N N . MET A 1 133 ? 7.746 -1.789 -11.638 1.00 89.06 133 MET A N 1
ATOM 1112 C CA . MET A 1 133 ? 7.734 -0.893 -10.486 1.00 89.06 133 MET A CA 1
ATOM 1113 C C . MET A 1 133 ? 6.524 0.046 -10.497 1.00 89.06 133 MET A C 1
ATOM 1115 O O . MET A 1 133 ? 5.974 0.350 -9.442 1.00 89.06 133 MET A O 1
ATOM 1119 N N . PHE A 1 134 ? 6.102 0.505 -11.678 1.00 91.50 134 PHE A N 1
ATOM 1120 C CA . PHE A 1 134 ? 5.077 1.544 -11.803 1.00 91.50 134 PHE A CA 1
ATOM 1121 C C . PHE A 1 134 ? 3.689 1.009 -12.142 1.00 91.50 134 PHE A C 1
ATOM 1123 O O . PHE A 1 134 ? 2.687 1.651 -11.810 1.00 91.50 134 PHE A O 1
ATOM 1130 N N . LEU A 1 135 ? 3.601 -0.149 -12.798 1.00 91.50 135 LEU A N 1
ATOM 1131 C CA . LEU A 1 135 ? 2.335 -0.683 -13.286 1.00 91.50 135 LEU A CA 1
ATOM 1132 C C . LEU A 1 135 ? 1.874 -1.869 -12.446 1.00 91.50 135 LEU A C 1
ATOM 1134 O O . LEU A 1 135 ? 2.650 -2.707 -11.984 1.00 91.50 135 LEU A O 1
ATOM 1138 N N . ASN A 1 136 ? 0.566 -1.939 -12.230 1.00 86.12 136 ASN A N 1
ATOM 1139 C CA . ASN A 1 136 ? -0.040 -3.034 -11.497 1.00 86.12 136 ASN A CA 1
ATOM 1140 C C . ASN A 1 136 ? -0.282 -4.222 -12.435 1.00 86.12 136 ASN A C 1
ATOM 1142 O O . ASN A 1 136 ? -1.188 -4.182 -13.267 1.00 86.12 136 ASN A O 1
ATOM 1146 N N . PHE A 1 137 ? 0.458 -5.316 -12.241 1.00 81.75 137 PHE A N 1
ATOM 1147 C CA . PHE A 1 137 ? 0.361 -6.514 -13.082 1.00 81.75 137 PHE A CA 1
ATOM 1148 C C . PHE A 1 137 ? -1.058 -7.102 -13.179 1.00 81.75 137 PHE A C 1
ATOM 1150 O O . PHE A 1 137 ? -1.383 -7.749 -14.167 1.00 81.75 137 PHE A O 1
ATOM 1157 N N . ARG A 1 138 ? -1.936 -6.912 -12.183 1.00 79.94 138 ARG A N 1
ATOM 1158 C CA . ARG A 1 138 ? -3.296 -7.481 -12.225 1.00 79.94 138 ARG A CA 1
ATOM 1159 C C . ARG A 1 138 ? -4.320 -6.568 -12.884 1.00 79.94 138 ARG A C 1
ATOM 1161 O O . ARG A 1 138 ? -5.144 -7.077 -13.641 1.00 79.94 138 ARG A O 1
ATOM 1168 N N . LYS A 1 139 ? -4.282 -5.266 -12.588 1.00 85.69 139 LYS A N 1
ATOM 1169 C CA . LYS A 1 139 ? -5.237 -4.285 -13.134 1.00 85.69 139 LYS A CA 1
ATOM 1170 C C . LYS A 1 139 ? -4.829 -3.781 -14.520 1.00 85.69 139 LYS A C 1
ATOM 1172 O O . LYS A 1 139 ? -5.671 -3.635 -15.393 1.00 85.69 139 LYS A O 1
ATOM 1177 N N . GLU A 1 140 ? -3.538 -3.544 -14.730 1.00 89.88 140 GLU A N 1
ATOM 1178 C CA . GLU A 1 140 ? -2.987 -2.812 -15.878 1.00 89.88 140 GLU A CA 1
ATOM 1179 C C . GLU A 1 140 ? -2.218 -3.759 -16.822 1.00 89.88 140 GLU A C 1
ATOM 1181 O O . GLU A 1 140 ? -1.199 -3.387 -17.396 1.00 89.88 140 GLU A O 1
ATOM 1186 N N . LYS A 1 141 ? -2.703 -5.002 -16.991 1.00 89.88 141 LYS A N 1
ATOM 1187 C CA . LYS A 1 141 ? -2.017 -6.081 -17.736 1.00 89.88 141 LYS A CA 1
ATOM 1188 C C . LYS A 1 141 ? -1.544 -5.662 -19.124 1.00 89.88 141 LYS A C 1
ATOM 1190 O O . LYS A 1 141 ? -0.392 -5.898 -19.469 1.00 89.88 141 LYS A O 1
ATOM 1195 N N . MET A 1 142 ? -2.428 -5.047 -19.910 1.00 91.19 142 MET A N 1
ATOM 1196 C CA . MET A 1 142 ? -2.101 -4.648 -21.281 1.00 91.19 142 MET A CA 1
ATOM 1197 C C . MET A 1 142 ? -0.976 -3.613 -21.298 1.00 91.19 142 MET A C 1
ATOM 1199 O O . MET A 1 142 ? 0.025 -3.825 -21.966 1.00 91.19 142 MET A O 1
ATOM 1203 N N . ALA A 1 143 ? -1.103 -2.548 -20.502 1.00 93.31 143 ALA A N 1
ATOM 1204 C CA . ALA A 1 143 ? -0.080 -1.512 -20.365 1.00 93.31 143 ALA A CA 1
ATOM 1205 C C . ALA A 1 143 ? 1.263 -2.071 -19.866 1.00 93.31 143 ALA A C 1
ATOM 1207 O O . ALA A 1 143 ? 2.330 -1.656 -20.318 1.00 93.31 143 ALA A O 1
ATOM 1208 N N . PHE A 1 144 ? 1.213 -3.029 -18.942 1.00 93.88 144 PHE A N 1
ATOM 1209 C CA . PHE A 1 144 ? 2.397 -3.708 -18.439 1.00 93.88 144 PHE A CA 1
ATOM 1210 C C . PHE A 1 144 ? 3.111 -4.493 -19.546 1.00 93.88 144 PHE A C 1
ATOM 1212 O O . PHE A 1 144 ? 4.296 -4.273 -19.782 1.00 93.88 144 PHE A O 1
ATOM 1219 N N . PHE A 1 145 ? 2.403 -5.375 -20.258 1.00 93.00 145 PHE A N 1
ATOM 1220 C CA . PHE A 1 145 ? 3.024 -6.195 -21.300 1.00 93.00 145 PHE A CA 1
ATOM 1221 C C . PHE A 1 145 ? 3.508 -5.359 -22.481 1.00 93.00 145 PHE A C 1
ATOM 1223 O O . PHE A 1 145 ? 4.587 -5.633 -22.998 1.00 93.00 145 PHE A O 1
ATOM 1230 N N . THR A 1 146 ? 2.772 -4.320 -22.883 1.00 94.25 146 THR A N 1
ATOM 1231 C CA . THR A 1 146 ? 3.208 -3.447 -23.979 1.00 94.25 146 THR A CA 1
ATOM 1232 C C . THR A 1 146 ? 4.497 -2.715 -23.626 1.00 94.25 146 THR A C 1
ATOM 1234 O O . THR A 1 146 ? 5.461 -2.792 -24.382 1.00 94.25 146 THR A O 1
ATOM 1237 N N . THR A 1 147 ? 4.566 -2.066 -22.461 1.00 94.94 147 THR A N 1
ATOM 1238 C CA . THR A 1 147 ? 5.780 -1.353 -22.029 1.00 94.94 147 THR A CA 1
ATOM 1239 C C . THR A 1 147 ? 6.952 -2.299 -21.769 1.00 94.94 147 THR A C 1
ATOM 1241 O O . THR A 1 147 ? 8.081 -1.987 -22.142 1.00 94.94 147 THR A O 1
ATOM 1244 N N . PHE A 1 148 ? 6.709 -3.485 -21.206 1.00 93.75 148 PHE A N 1
ATOM 1245 C CA . PHE A 1 148 ? 7.744 -4.504 -21.025 1.00 93.75 148 PHE A CA 1
ATOM 1246 C C . PHE A 1 148 ? 8.311 -4.998 -22.362 1.00 93.75 148 PHE A C 1
ATOM 1248 O O . PHE A 1 148 ? 9.528 -5.005 -22.537 1.00 93.75 148 PHE A O 1
ATOM 1255 N N . ILE A 1 149 ? 7.451 -5.340 -23.327 1.00 94.38 149 ILE A N 1
ATOM 1256 C CA . ILE A 1 149 ? 7.881 -5.777 -24.664 1.00 94.38 149 ILE A CA 1
ATOM 1257 C C . ILE A 1 149 ? 8.652 -4.663 -25.374 1.00 94.38 149 ILE A C 1
ATOM 1259 O O . ILE A 1 149 ? 9.694 -4.942 -25.959 1.00 94.38 149 ILE A O 1
ATOM 1263 N N . ILE A 1 150 ? 8.201 -3.407 -25.280 1.00 95.31 150 ILE A N 1
ATOM 1264 C CA . ILE A 1 150 ? 8.921 -2.255 -25.843 1.00 95.31 150 ILE A CA 1
ATOM 1265 C C . ILE A 1 150 ? 10.330 -2.156 -25.241 1.00 95.31 150 ILE A C 1
ATOM 1267 O O . ILE A 1 150 ? 11.309 -2.112 -25.984 1.00 95.31 150 ILE A O 1
ATOM 1271 N N . ASN A 1 151 ? 10.463 -2.207 -23.914 1.00 94.62 151 ASN A N 1
ATOM 1272 C CA . ASN A 1 151 ? 11.766 -2.140 -23.247 1.00 94.62 151 ASN A CA 1
ATOM 1273 C C . ASN A 1 151 ? 12.693 -3.300 -23.642 1.00 94.62 151 ASN A C 1
ATOM 1275 O O . ASN A 1 151 ? 13.861 -3.078 -23.958 1.00 94.62 151 ASN A O 1
ATOM 1279 N N . VAL A 1 152 ? 12.174 -4.531 -23.677 1.00 93.44 152 VAL A N 1
ATOM 1280 C CA . VAL A 1 152 ? 12.937 -5.707 -24.123 1.00 93.44 152 VAL A CA 1
ATOM 1281 C C . VAL A 1 152 ? 13.346 -5.565 -25.589 1.00 93.44 152 VAL A C 1
ATOM 1283 O O . VAL A 1 152 ? 14.485 -5.873 -25.937 1.00 93.44 152 VAL A O 1
ATOM 1286 N N . SER A 1 153 ? 12.462 -5.039 -26.442 1.00 93.44 153 SER A N 1
ATOM 1287 C CA . SER A 1 153 ? 12.767 -4.800 -27.853 1.00 93.44 153 SER A CA 1
ATOM 1288 C C . SER A 1 153 ? 13.912 -3.800 -28.024 1.00 93.44 153 SER A C 1
ATOM 1290 O O . SER A 1 153 ? 14.798 -4.050 -28.836 1.00 93.44 153 SER A O 1
ATOM 1292 N N . TYR A 1 154 ? 13.983 -2.738 -27.209 1.00 93.81 154 TYR A N 1
ATOM 1293 C CA . TYR A 1 154 ? 15.111 -1.804 -27.255 1.00 93.81 154 TYR A CA 1
ATOM 1294 C C . TYR A 1 154 ? 16.437 -2.472 -26.918 1.00 93.81 154 TYR A C 1
ATOM 1296 O O . TYR A 1 154 ? 17.435 -2.154 -27.555 1.00 93.81 154 TYR A O 1
ATOM 1304 N N . VAL A 1 155 ? 16.464 -3.408 -25.966 1.00 91.50 155 VAL A N 1
ATOM 1305 C CA . VAL A 1 155 ? 17.694 -4.134 -25.615 1.00 91.50 155 VAL A CA 1
ATOM 1306 C C . VAL A 1 155 ? 18.090 -5.118 -26.719 1.00 91.50 155 VAL A C 1
ATOM 1308 O O . VAL A 1 155 ? 19.253 -5.146 -27.114 1.00 91.50 155 VAL A O 1
ATOM 1311 N N . LEU A 1 156 ? 17.141 -5.900 -27.244 1.00 90.75 156 LEU A N 1
ATOM 1312 C CA . LEU A 1 156 ? 17.419 -6.924 -28.260 1.00 90.75 156 LEU A CA 1
ATOM 1313 C C . LEU A 1 156 ? 17.782 -6.327 -29.623 1.00 90.75 156 LEU A C 1
ATOM 1315 O O . LEU A 1 156 ? 18.691 -6.818 -30.289 1.00 90.75 156 LEU A O 1
ATOM 1319 N N . PHE A 1 157 ? 17.088 -5.267 -30.040 1.00 90.88 157 PHE A N 1
ATOM 1320 C CA . PHE A 1 157 ? 17.307 -4.636 -31.339 1.00 90.88 157 PHE A CA 1
ATOM 1321 C C . PHE A 1 157 ? 18.351 -3.523 -31.314 1.00 90.88 157 PHE A C 1
ATOM 1323 O O . PHE A 1 157 ? 18.672 -3.002 -32.380 1.00 90.88 157 PHE A O 1
ATOM 1330 N N . TYR A 1 158 ? 18.921 -3.186 -30.151 1.00 89.44 158 TYR A N 1
ATOM 1331 C CA . TYR A 1 158 ? 19.994 -2.195 -30.055 1.00 89.44 158 TYR A CA 1
ATOM 1332 C C . TYR A 1 158 ? 21.100 -2.480 -31.069 1.00 89.44 158 TYR A C 1
ATOM 1334 O O . TYR A 1 158 ? 21.399 -1.645 -31.919 1.00 89.44 158 TYR A O 1
ATOM 1342 N N . ASP A 1 159 ? 21.642 -3.691 -31.039 1.00 85.50 159 ASP A N 1
ATOM 1343 C CA . ASP A 1 159 ? 22.752 -4.085 -31.894 1.00 85.50 159 ASP A CA 1
ATOM 1344 C C . ASP A 1 159 ? 22.386 -4.219 -33.377 1.00 85.50 159 ASP A C 1
ATOM 1346 O O . ASP A 1 159 ? 23.043 -3.569 -34.193 1.00 85.50 159 ASP A O 1
ATOM 1350 N N . PRO A 1 160 ? 21.324 -4.958 -33.760 1.00 88.25 160 PRO A N 1
ATOM 1351 C CA . PRO A 1 160 ? 20.869 -5.009 -35.147 1.00 88.25 160 PRO A CA 1
ATOM 1352 C C . PRO A 1 160 ? 20.629 -3.629 -35.763 1.00 88.25 160 PRO A C 1
ATOM 1354 O O . PRO A 1 160 ? 21.004 -3.393 -36.908 1.00 88.25 160 PRO A O 1
ATOM 1357 N N . ILE A 1 161 ? 20.038 -2.697 -35.010 1.00 89.19 161 ILE A N 1
ATOM 1358 C CA . ILE A 1 161 ? 19.747 -1.352 -35.512 1.00 89.19 161 ILE A CA 1
ATOM 1359 C C . ILE A 1 161 ? 21.039 -0.559 -35.708 1.00 89.19 161 ILE A C 1
ATOM 1361 O O . ILE A 1 161 ? 21.204 0.079 -36.747 1.00 89.19 161 ILE A O 1
ATOM 1365 N N . HIS A 1 162 ? 21.994 -0.631 -34.778 1.00 84.75 162 HIS A N 1
ATOM 1366 C CA . HIS A 1 162 ? 23.287 0.032 -34.962 1.00 84.75 162 HIS A CA 1
ATOM 1367 C C . HIS A 1 162 ? 24.110 -0.599 -36.098 1.00 84.75 162 HIS A C 1
ATOM 1369 O O . HIS A 1 162 ? 24.765 0.130 -36.849 1.00 84.75 162 HIS A O 1
ATOM 1375 N N . TYR A 1 163 ? 24.010 -1.917 -36.286 1.00 83.88 163 TYR A N 1
ATOM 1376 C CA . TYR A 1 163 ? 24.629 -2.633 -37.399 1.00 83.88 163 TYR A CA 1
ATOM 1377 C C . TYR A 1 163 ? 24.044 -2.220 -38.754 1.00 83.88 163 TYR A C 1
ATOM 1379 O O . TYR A 1 163 ? 24.802 -1.879 -39.660 1.00 83.88 163 TYR A O 1
ATOM 1387 N N . LEU A 1 164 ? 22.712 -2.154 -38.884 1.00 86.00 164 LEU A N 1
ATOM 1388 C CA . LEU A 1 164 ? 22.031 -1.630 -40.081 1.00 86.00 164 LEU A CA 1
ATOM 1389 C C . LEU A 1 164 ? 22.434 -0.184 -40.382 1.00 86.00 164 LEU A C 1
ATOM 1391 O O . LEU A 1 164 ? 22.537 0.231 -41.532 1.00 86.00 164 LEU A O 1
ATOM 1395 N N . LEU A 1 165 ? 22.709 0.582 -39.331 1.00 83.06 165 LEU A N 1
ATOM 1396 C CA . LEU A 1 165 ? 23.231 1.936 -39.411 1.00 83.06 165 LEU A CA 1
ATOM 1397 C C . LEU A 1 165 ? 24.738 1.979 -39.745 1.00 83.06 165 LEU A C 1
ATOM 1399 O O . LEU A 1 165 ? 25.307 3.067 -39.812 1.00 83.06 165 LEU A O 1
ATOM 1403 N N . GLY A 1 166 ? 25.398 0.849 -39.990 1.00 77.56 166 GLY A N 1
ATOM 1404 C CA . GLY A 1 166 ? 26.799 0.777 -40.401 1.00 77.56 166 GLY A CA 1
ATOM 1405 C C . GLY A 1 166 ? 27.805 0.927 -39.258 1.00 77.56 166 GLY A C 1
ATOM 1406 O O . GLY A 1 166 ? 28.976 1.217 -39.522 1.00 77.56 166 GLY A O 1
ATOM 1407 N N . ILE A 1 167 ? 27.378 0.762 -38.002 1.00 73.38 167 ILE A N 1
ATOM 1408 C CA . ILE A 1 167 ? 28.269 0.618 -36.846 1.00 73.38 167 ILE A CA 1
ATOM 1409 C C . ILE A 1 167 ? 28.412 -0.873 -36.553 1.00 73.38 167 ILE A C 1
ATOM 1411 O O . ILE A 1 167 ? 27.523 -1.498 -35.983 1.00 73.38 167 ILE A O 1
ATOM 1415 N N . ASN A 1 168 ? 29.548 -1.442 -36.928 1.00 70.56 168 ASN A N 1
ATOM 1416 C CA . ASN A 1 168 ? 29.955 -2.784 -36.541 1.00 70.56 168 ASN A CA 1
ATOM 1417 C C . ASN A 1 168 ? 31.069 -2.708 -35.492 1.00 70.56 168 ASN A C 1
ATOM 1419 O O . ASN A 1 168 ? 31.928 -1.827 -35.534 1.00 70.56 168 ASN A O 1
ATOM 1423 N N . MET A 1 169 ? 31.073 -3.668 -34.566 1.00 67.19 169 MET A N 1
ATOM 1424 C CA . MET A 1 169 ? 32.118 -3.810 -33.541 1.00 67.19 169 MET A CA 1
ATOM 1425 C C . MET A 1 169 ? 33.524 -3.960 -34.148 1.00 67.19 169 MET A C 1
ATOM 1427 O O . MET A 1 169 ? 34.512 -3.564 -33.535 1.00 67.19 169 MET A O 1
ATOM 1431 N N . GLU A 1 170 ? 33.611 -4.456 -35.383 1.00 67.31 170 GLU A N 1
ATOM 1432 C CA . GLU A 1 170 ? 34.866 -4.624 -36.121 1.00 67.31 170 GLU A CA 1
ATOM 1433 C C . GLU A 1 170 ? 35.564 -3.290 -36.417 1.00 67.31 170 GLU A C 1
ATOM 1435 O O . GLU A 1 170 ? 36.792 -3.234 -36.409 1.00 67.31 170 GLU A O 1
ATOM 1440 N N . LYS A 1 171 ? 34.816 -2.185 -36.584 1.00 70.38 171 LYS A N 1
ATOM 1441 C CA . LYS A 1 171 ? 35.404 -0.835 -36.711 1.00 70.38 171 LYS A CA 1
ATOM 1442 C C . LYS A 1 171 ? 36.161 -0.396 -35.458 1.00 70.38 171 LYS A C 1
ATOM 1444 O O . LYS A 1 171 ? 36.988 0.506 -35.540 1.00 70.38 171 LYS A O 1
ATOM 1449 N N . PHE A 1 172 ? 35.897 -1.031 -34.318 1.00 71.00 172 PHE A N 1
ATOM 1450 C CA . PHE A 1 172 ? 36.597 -0.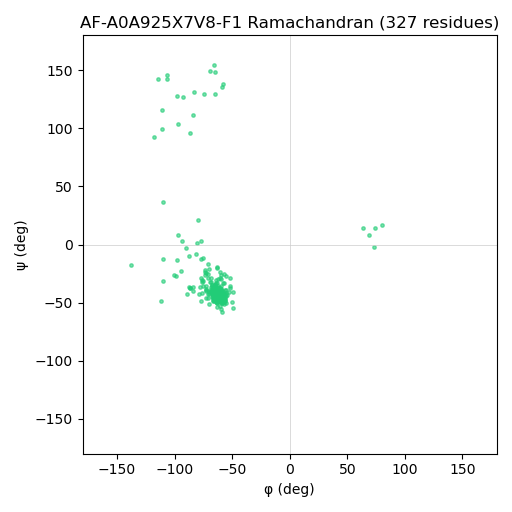794 -33.056 1.00 71.00 172 PHE A CA 1
ATOM 1451 C C . PHE A 1 172 ? 37.724 -1.797 -32.792 1.00 71.00 172 PHE A C 1
ATOM 1453 O O . PHE A 1 172 ? 38.277 -1.802 -31.696 1.00 71.00 172 PHE A O 1
ATOM 1460 N N . GLY A 1 173 ? 38.066 -2.647 -33.768 1.00 67.19 173 GLY A N 1
ATOM 1461 C CA . GLY A 1 173 ? 39.099 -3.674 -33.618 1.00 67.19 173 GLY A CA 1
ATOM 1462 C C . GLY A 1 173 ? 38.672 -4.866 -32.755 1.00 67.19 173 GLY A C 1
ATOM 1463 O O . GLY A 1 173 ? 39.521 -5.646 -32.333 1.00 67.19 173 GLY A O 1
ATOM 1464 N N . LEU A 1 174 ? 37.372 -5.017 -32.477 1.00 69.94 174 LEU A N 1
ATOM 1465 C CA . LEU A 1 174 ? 36.829 -6.160 -31.746 1.00 69.94 174 LEU A CA 1
ATOM 1466 C C . LEU A 1 174 ? 36.379 -7.245 -32.729 1.00 69.94 174 LEU A C 1
ATOM 1468 O O . LEU A 1 174 ? 35.583 -6.984 -33.630 1.00 69.94 174 LEU A O 1
ATOM 1472 N N . HIS A 1 175 ? 36.866 -8.471 -32.533 1.00 71.94 175 HIS A N 1
ATOM 1473 C CA . HIS A 1 175 ? 36.437 -9.638 -33.306 1.00 71.94 175 HIS A CA 1
ATOM 1474 C C . HIS A 1 175 ? 34.960 -9.991 -33.046 1.00 71.94 175 HIS A C 1
ATOM 1476 O O . HIS A 1 175 ? 34.422 -9.723 -31.968 1.00 71.94 175 HIS A O 1
ATOM 1482 N N . LEU A 1 176 ? 34.323 -10.644 -34.025 1.00 66.06 176 LEU A N 1
ATOM 1483 C CA . LEU A 1 176 ? 32.926 -11.111 -33.983 1.00 66.06 176 LEU A CA 1
ATOM 1484 C C . LEU A 1 176 ? 32.591 -11.953 -32.736 1.00 66.06 176 LEU A C 1
ATOM 1486 O O . LEU A 1 176 ? 31.468 -11.883 -32.238 1.00 66.06 176 LEU A O 1
ATOM 1490 N N . ASP A 1 177 ? 33.562 -12.668 -32.166 1.00 71.25 177 ASP A N 1
ATOM 1491 C CA . ASP A 1 177 ? 33.366 -13.470 -30.950 1.00 71.25 177 ASP A CA 1
ATOM 1492 C C . ASP A 1 177 ? 32.902 -12.624 -29.753 1.00 71.25 177 ASP A C 1
ATOM 1494 O O . ASP A 1 177 ? 32.039 -13.043 -28.978 1.00 71.25 177 ASP A O 1
ATOM 1498 N N . TYR A 1 178 ? 33.384 -11.381 -29.635 1.00 72.44 178 TYR A N 1
ATOM 1499 C CA . TYR A 1 178 ? 32.972 -10.478 -28.558 1.00 72.44 178 TYR A CA 1
ATOM 1500 C C . TYR A 1 178 ? 31.508 -10.041 -28.697 1.00 72.44 178 TYR A C 1
ATOM 1502 O O . TYR A 1 178 ? 30.819 -9.867 -27.691 1.00 72.44 178 TYR A O 1
ATOM 1510 N N . TYR A 1 179 ? 30.997 -9.908 -29.925 1.00 71.56 179 TYR A N 1
ATOM 1511 C CA . TYR A 1 179 ? 29.606 -9.524 -30.179 1.00 71.56 179 TYR A CA 1
ATOM 1512 C C . TYR A 1 179 ? 28.616 -10.557 -29.623 1.00 71.56 179 TYR A C 1
ATOM 1514 O O . TYR A 1 179 ? 27.644 -10.207 -28.940 1.00 71.56 179 TYR A O 1
ATOM 1522 N N . HIS A 1 180 ? 28.893 -11.839 -29.870 1.00 78.38 180 HIS A N 1
ATOM 1523 C CA . HIS A 1 180 ? 28.081 -12.935 -29.351 1.00 78.38 180 HIS A CA 1
ATOM 1524 C C . HIS A 1 180 ? 28.085 -12.950 -27.821 1.00 78.38 180 HIS A C 1
ATOM 1526 O O . HIS A 1 180 ? 27.017 -13.032 -27.212 1.00 78.38 180 HIS A O 1
ATOM 1532 N N . VAL A 1 181 ? 29.253 -12.767 -27.198 1.00 82.31 181 VAL A N 1
ATOM 1533 C CA . VAL A 1 181 ? 29.386 -12.702 -25.735 1.00 82.31 181 VAL A CA 1
ATOM 1534 C C . VAL A 1 181 ? 28.541 -11.567 -25.145 1.00 82.31 181 VAL A C 1
ATOM 1536 O O . VAL A 1 181 ? 27.792 -11.790 -24.194 1.00 82.31 181 VAL A O 1
ATOM 1539 N N . PHE A 1 182 ? 28.579 -10.361 -25.721 1.00 79.06 182 PHE A N 1
ATOM 1540 C CA . PHE A 1 182 ? 27.771 -9.235 -25.233 1.00 79.06 182 PHE A CA 1
ATOM 1541 C C . PHE A 1 182 ? 26.263 -9.464 -25.374 1.00 79.06 182 PHE A C 1
ATOM 1543 O O . PHE A 1 182 ? 25.496 -9.104 -24.474 1.00 79.06 182 PHE A O 1
ATOM 1550 N N . THR A 1 183 ? 25.829 -10.066 -26.481 1.00 80.94 183 THR A N 1
ATOM 1551 C CA . THR A 1 183 ? 24.413 -10.375 -26.720 1.00 80.94 183 THR A CA 1
ATOM 1552 C C . THR A 1 183 ? 23.913 -11.424 -25.726 1.00 80.94 183 THR A C 1
ATOM 1554 O O . THR A 1 183 ? 22.902 -11.210 -25.056 1.00 80.94 183 THR A O 1
ATOM 1557 N N . VAL A 1 184 ? 24.663 -12.518 -25.554 1.00 86.00 184 VAL A N 1
ATOM 1558 C CA . VAL A 1 184 ? 24.343 -13.590 -24.597 1.00 86.00 184 VAL A CA 1
ATOM 1559 C C . VAL A 1 184 ? 24.325 -13.062 -23.163 1.00 86.00 184 VAL A C 1
ATOM 1561 O O . VAL A 1 184 ? 23.388 -13.358 -22.419 1.00 86.00 184 VAL A O 1
ATOM 1564 N N . ASN A 1 185 ? 25.291 -12.222 -22.782 1.00 86.50 185 ASN A N 1
ATOM 1565 C CA . ASN A 1 185 ? 25.307 -11.581 -21.467 1.00 86.50 185 ASN A CA 1
ATOM 1566 C C . ASN A 1 185 ? 24.080 -10.687 -21.264 1.00 86.50 185 ASN A C 1
ATOM 1568 O O . ASN A 1 185 ? 23.442 -10.765 -20.218 1.00 86.50 185 ASN A O 1
ATOM 1572 N N . SER A 1 186 ? 23.701 -9.886 -22.265 1.00 84.56 186 SER A N 1
ATOM 1573 C CA . SER A 1 186 ? 22.523 -9.008 -22.181 1.00 84.56 186 SER A CA 1
ATOM 1574 C C . SER A 1 186 ? 21.237 -9.817 -21.984 1.00 84.56 186 SER A C 1
ATOM 1576 O O . SER A 1 186 ? 20.450 -9.510 -21.091 1.00 84.56 186 SER A O 1
ATOM 1578 N N . ILE A 1 187 ? 21.053 -10.902 -22.745 1.00 88.31 187 ILE A N 1
ATOM 1579 C CA . ILE A 1 187 ? 19.912 -11.820 -22.595 1.00 88.31 187 ILE A CA 1
ATOM 1580 C C . ILE A 1 187 ? 19.925 -12.489 -21.214 1.00 88.31 187 ILE A C 1
ATOM 1582 O O . ILE A 1 187 ? 18.897 -12.546 -20.541 1.00 88.31 187 ILE A O 1
ATOM 1586 N N . THR A 1 188 ? 21.089 -12.947 -20.756 1.00 89.25 188 THR A N 1
ATOM 1587 C CA . THR A 1 188 ? 21.241 -13.575 -19.437 1.00 89.25 188 THR A CA 1
ATOM 1588 C C . THR A 1 188 ? 20.885 -12.600 -18.317 1.00 89.25 188 THR A C 1
ATOM 1590 O O . THR A 1 188 ? 20.146 -12.967 -17.401 1.00 89.25 188 THR A O 1
ATOM 1593 N N . PHE A 1 189 ? 21.337 -11.344 -18.400 1.00 88.56 189 PHE A N 1
ATOM 1594 C CA . PHE A 1 189 ? 20.941 -10.302 -17.456 1.00 88.56 189 PHE A CA 1
ATOM 1595 C C . PHE A 1 189 ? 19.435 -10.079 -17.488 1.00 88.56 189 PHE A C 1
ATOM 1597 O O . PHE A 1 189 ? 18.827 -10.135 -16.427 1.00 88.56 189 PHE A O 1
ATOM 1604 N N . LEU A 1 190 ? 18.821 -9.924 -18.667 1.00 88.50 190 LEU A N 1
ATOM 1605 C CA . LEU A 1 190 ? 17.369 -9.755 -18.798 1.00 88.50 190 LEU A CA 1
ATOM 1606 C C . LEU A 1 190 ? 16.582 -10.888 -18.131 1.00 88.50 190 LEU A C 1
ATOM 1608 O O . LEU A 1 190 ? 15.613 -10.611 -17.423 1.00 88.50 190 LEU A O 1
ATOM 1612 N N . ILE A 1 191 ? 16.998 -12.144 -18.318 1.00 89.88 191 ILE A N 1
ATOM 1613 C CA . ILE A 1 191 ? 16.338 -13.309 -17.712 1.00 89.88 191 ILE A CA 1
ATOM 1614 C C . ILE A 1 191 ? 16.477 -13.282 -16.186 1.00 89.88 191 ILE A C 1
ATOM 1616 O O . ILE A 1 191 ? 15.472 -13.417 -15.486 1.00 89.88 191 ILE A O 1
ATOM 1620 N N . ASN A 1 192 ? 17.689 -13.071 -15.660 1.00 89.62 192 ASN A N 1
ATOM 1621 C CA . ASN A 1 192 ? 17.941 -13.026 -14.213 1.00 89.62 192 ASN A CA 1
ATOM 1622 C C . ASN A 1 192 ? 17.149 -11.897 -13.539 1.00 89.62 192 ASN A C 1
ATOM 1624 O O . ASN A 1 192 ? 16.478 -12.106 -12.530 1.00 89.62 192 ASN A O 1
ATOM 1628 N N . ILE A 1 193 ? 17.186 -10.714 -14.148 1.00 87.62 193 ILE A N 1
ATOM 1629 C CA . ILE A 1 193 ? 16.479 -9.505 -13.725 1.00 87.62 193 ILE A CA 1
ATOM 1630 C C . ILE A 1 193 ? 14.967 -9.728 -13.718 1.00 87.62 193 ILE A C 1
ATOM 1632 O O . ILE A 1 193 ? 14.316 -9.501 -12.698 1.00 87.62 193 ILE A O 1
ATOM 1636 N N . SER A 1 194 ? 14.410 -10.207 -14.832 1.00 86.38 194 SER A N 1
ATOM 1637 C CA . SER A 1 194 ? 12.964 -10.405 -14.969 1.00 86.38 194 SER A CA 1
ATOM 1638 C C . SER A 1 194 ? 12.459 -11.477 -14.005 1.00 86.38 194 SER A C 1
ATOM 1640 O O . SER A 1 194 ? 11.434 -11.285 -13.353 1.00 86.38 194 SER A O 1
ATOM 1642 N N . THR A 1 195 ? 13.202 -12.577 -13.854 1.00 89.38 195 THR A N 1
ATOM 1643 C CA . THR A 1 195 ? 12.849 -13.674 -12.939 1.00 89.38 195 THR A CA 1
ATOM 1644 C C . THR A 1 195 ? 12.927 -13.227 -11.481 1.00 89.38 195 THR A C 1
ATOM 1646 O O . THR A 1 195 ? 11.980 -13.436 -10.722 1.00 89.38 195 THR A O 1
ATOM 1649 N N . GLY A 1 196 ? 14.016 -12.558 -11.088 1.00 89.62 196 GLY A N 1
ATOM 1650 C CA . GLY A 1 196 ? 14.188 -12.042 -9.730 1.00 89.62 196 GLY A CA 1
ATOM 1651 C C . GLY A 1 196 ? 13.108 -11.027 -9.354 1.00 89.62 196 GLY A C 1
ATOM 1652 O O . GLY A 1 196 ? 12.556 -11.082 -8.254 1.00 89.62 196 GLY A O 1
ATOM 1653 N N . PHE A 1 197 ? 12.737 -10.142 -10.282 1.00 85.25 197 PHE A N 1
ATOM 1654 C CA . PHE A 1 197 ? 11.689 -9.159 -10.026 1.00 85.25 197 PHE A CA 1
ATOM 1655 C C . PHE A 1 197 ? 10.288 -9.785 -9.993 1.00 85.25 197 PHE A C 1
ATOM 1657 O O . PHE A 1 197 ? 9.479 -9.430 -9.134 1.00 85.25 197 PHE A O 1
ATOM 1664 N N . ALA A 1 198 ? 9.998 -10.749 -10.872 1.00 85.50 198 ALA A N 1
ATOM 1665 C CA . ALA A 1 198 ? 8.748 -11.507 -10.831 1.00 85.50 198 ALA A CA 1
ATOM 1666 C C . ALA A 1 198 ? 8.584 -12.248 -9.492 1.00 85.50 198 ALA A C 1
ATOM 1668 O O . ALA A 1 198 ? 7.520 -12.177 -8.871 1.00 85.50 198 ALA A O 1
ATOM 1669 N N . PHE A 1 199 ? 9.657 -12.873 -8.998 1.00 89.62 199 PHE A N 1
ATOM 1670 C CA . PHE A 1 199 ? 9.690 -13.489 -7.672 1.00 89.62 199 PHE A CA 1
ATOM 1671 C C . PHE A 1 199 ? 9.431 -12.463 -6.558 1.00 89.62 199 PHE A C 1
ATOM 1673 O O . PHE A 1 199 ? 8.572 -12.683 -5.702 1.00 89.62 199 PHE A O 1
ATOM 1680 N N . LEU A 1 200 ? 10.099 -11.304 -6.592 1.00 87.25 200 LEU A N 1
ATOM 1681 C CA . LEU A 1 200 ? 9.891 -10.237 -5.609 1.00 87.25 200 LEU A CA 1
ATOM 1682 C C . LEU A 1 200 ? 8.444 -9.718 -5.612 1.00 87.25 200 LEU A C 1
ATOM 1684 O O . LEU A 1 200 ? 7.867 -9.492 -4.546 1.00 87.25 200 LEU A O 1
ATOM 1688 N N . GLN A 1 201 ? 7.829 -9.555 -6.788 1.00 82.94 201 GLN A N 1
ATOM 1689 C CA . GLN A 1 201 ? 6.414 -9.190 -6.895 1.00 82.94 201 GLN A CA 1
ATOM 1690 C C . GLN A 1 201 ? 5.499 -10.255 -6.282 1.00 82.94 201 GLN A C 1
ATOM 1692 O O . GLN A 1 201 ? 4.570 -9.913 -5.548 1.00 82.94 201 GLN A O 1
ATOM 1697 N N . GLN A 1 202 ? 5.766 -11.537 -6.536 1.00 86.38 202 GLN A N 1
ATOM 1698 C CA . GLN A 1 202 ? 4.991 -12.637 -5.962 1.00 86.38 202 GLN A CA 1
ATOM 1699 C C . GLN A 1 202 ? 5.090 -12.675 -4.429 1.00 86.38 202 GLN A C 1
ATOM 1701 O O . GLN A 1 202 ? 4.081 -12.857 -3.736 1.00 86.38 202 GLN A O 1
ATOM 1706 N N . VAL A 1 203 ? 6.294 -12.475 -3.890 1.00 87.25 203 VAL A N 1
ATOM 1707 C CA . VAL A 1 203 ? 6.543 -12.404 -2.446 1.00 87.25 203 VAL A CA 1
ATOM 1708 C C . VAL A 1 203 ? 5.818 -11.205 -1.834 1.00 87.25 203 VAL A C 1
ATOM 1710 O O . VAL A 1 203 ? 5.062 -11.378 -0.876 1.00 87.25 203 VAL A O 1
ATOM 1713 N N . ASN A 1 204 ? 5.962 -10.014 -2.420 1.00 85.19 204 ASN A N 1
ATOM 1714 C CA . ASN A 1 204 ? 5.272 -8.803 -1.967 1.00 85.19 204 ASN A CA 1
ATOM 1715 C C . ASN A 1 204 ? 3.753 -8.987 -1.938 1.00 85.19 204 ASN A C 1
ATOM 1717 O O . ASN A 1 204 ? 3.113 -8.666 -0.941 1.00 85.19 204 ASN A O 1
ATOM 1721 N N . TYR A 1 205 ? 3.182 -9.574 -2.988 1.00 83.88 205 TYR A N 1
ATOM 1722 C CA . TYR A 1 205 ? 1.751 -9.854 -3.042 1.00 83.88 205 TYR A CA 1
ATOM 1723 C C . TYR A 1 205 ? 1.300 -10.795 -1.915 1.00 83.88 205 TYR A C 1
ATOM 1725 O O . TYR A 1 205 ? 0.257 -10.592 -1.293 1.00 83.88 205 TYR A O 1
ATOM 1733 N N . SER A 1 206 ? 2.098 -11.820 -1.616 1.00 87.50 206 SER A N 1
ATOM 1734 C CA . SER A 1 206 ? 1.811 -12.751 -0.521 1.00 87.50 206 SER A CA 1
ATOM 1735 C C . SER A 1 206 ? 1.834 -12.049 0.843 1.00 87.50 206 SER A C 1
ATOM 1737 O O . SER A 1 206 ? 0.984 -12.329 1.691 1.00 87.50 206 SER A O 1
ATOM 1739 N N . TYR A 1 207 ? 2.764 -11.111 1.047 1.00 87.75 207 TYR A N 1
ATOM 1740 C CA . TYR A 1 207 ? 2.816 -10.279 2.252 1.00 87.75 207 TYR A CA 1
ATOM 1741 C C . TYR A 1 207 ? 1.629 -9.320 2.358 1.00 87.75 207 TYR A C 1
ATOM 1743 O O . TYR A 1 207 ? 1.032 -9.226 3.428 1.00 87.75 207 TYR A O 1
ATOM 1751 N N . GLU A 1 208 ? 1.220 -8.678 1.263 1.00 85.94 208 GLU A N 1
ATOM 1752 C CA . GLU A 1 208 ? 0.028 -7.819 1.240 1.00 85.94 208 GLU A CA 1
ATOM 1753 C C . GLU A 1 208 ? -1.232 -8.594 1.658 1.00 85.94 208 GLU A C 1
ATOM 1755 O O . GLU A 1 208 ? -2.037 -8.107 2.451 1.00 85.94 208 GLU A O 1
ATOM 1760 N N . GLN A 1 209 ? -1.389 -9.839 1.196 1.00 87.06 209 GLN A N 1
ATOM 1761 C CA . GLN A 1 209 ? -2.518 -10.682 1.600 1.00 87.06 209 GLN A CA 1
ATOM 1762 C C . GLN A 1 209 ? -2.487 -11.042 3.088 1.00 87.06 209 GLN A C 1
ATOM 1764 O O . GLN A 1 209 ? -3.529 -11.024 3.747 1.00 87.06 209 GLN A O 1
ATOM 1769 N N . LYS A 1 210 ? -1.306 -11.360 3.632 1.00 92.50 210 LYS A N 1
ATOM 1770 C CA . LYS A 1 210 ? -1.143 -11.635 5.067 1.00 92.50 210 LYS A CA 1
ATOM 1771 C C . LYS A 1 210 ? -1.464 -10.399 5.906 1.00 92.50 210 LYS A C 1
ATOM 1773 O O . LYS A 1 210 ? -2.257 -10.511 6.837 1.00 92.50 210 LYS A O 1
ATOM 1778 N N . ASN A 1 211 ? -0.941 -9.234 5.529 1.00 88.69 211 ASN A N 1
ATOM 1779 C CA . ASN A 1 211 ? -1.223 -7.975 6.217 1.00 88.69 211 ASN A CA 1
ATOM 1780 C C . ASN A 1 211 ? -2.718 -7.661 6.218 1.00 88.69 211 ASN A C 1
ATOM 1782 O O . ASN A 1 211 ? -3.280 -7.400 7.273 1.00 88.69 211 ASN A O 1
ATOM 1786 N N . ARG A 1 212 ? -3.404 -7.803 5.078 1.00 88.81 212 ARG A N 1
ATOM 1787 C CA . ARG A 1 212 ? -4.861 -7.596 5.011 1.00 88.81 212 ARG A CA 1
ATOM 1788 C C . ARG A 1 212 ? -5.645 -8.521 5.936 1.00 88.81 212 ARG A C 1
ATOM 1790 O O . ARG A 1 212 ? -6.635 -8.089 6.523 1.00 88.81 212 ARG A O 1
ATOM 1797 N N . LYS A 1 213 ? -5.244 -9.792 6.055 1.00 94.31 213 LYS A N 1
ATOM 1798 C CA . LYS A 1 213 ? -5.877 -10.738 6.988 1.00 94.31 213 LYS A CA 1
ATOM 1799 C C . LYS A 1 213 ? -5.660 -10.308 8.438 1.00 94.31 213 LYS A C 1
ATOM 1801 O O . LYS A 1 213 ? -6.633 -10.235 9.179 1.00 94.31 213 LYS A O 1
ATOM 1806 N N . LEU A 1 214 ? -4.424 -9.960 8.793 1.00 95.12 214 LEU A N 1
ATOM 1807 C CA . LEU A 1 214 ? -4.065 -9.481 10.129 1.00 95.12 214 LEU A CA 1
ATOM 1808 C C . LEU A 1 214 ? -4.827 -8.204 10.498 1.00 95.12 214 LEU A C 1
ATOM 1810 O O . LEU A 1 214 ? -5.391 -8.129 11.581 1.00 95.12 214 LEU A O 1
ATOM 1814 N N . THR A 1 215 ? -4.931 -7.230 9.590 1.00 93.44 215 THR A N 1
ATOM 1815 C CA . THR A 1 215 ? -5.705 -6.001 9.826 1.00 93.44 215 THR A CA 1
ATOM 1816 C C . THR A 1 215 ? -7.182 -6.302 10.071 1.00 93.44 215 THR A C 1
ATOM 1818 O O . THR A 1 215 ? -7.775 -5.748 10.992 1.00 93.44 215 THR A O 1
ATOM 1821 N N . LYS A 1 216 ? -7.788 -7.204 9.287 1.00 95.06 216 LYS A N 1
ATOM 1822 C CA . LYS A 1 216 ? -9.184 -7.619 9.504 1.00 95.06 216 LYS A CA 1
ATOM 1823 C C . LYS A 1 216 ? -9.377 -8.318 10.846 1.00 95.06 216 LYS A C 1
ATOM 1825 O O . LYS A 1 216 ? -10.366 -8.064 11.525 1.00 95.06 216 LYS A O 1
ATOM 1830 N N . GLU A 1 217 ? -8.449 -9.191 11.221 1.00 97.19 217 GLU A N 1
ATOM 1831 C CA . GLU A 1 217 ? -8.490 -9.885 12.506 1.00 97.19 217 GLU A CA 1
ATOM 1832 C C . GLU A 1 217 ? -8.336 -8.915 13.681 1.00 97.19 217 GLU A C 1
ATOM 1834 O O . GLU A 1 217 ? -9.083 -9.019 14.651 1.00 97.19 217 GLU A O 1
ATOM 1839 N N . LEU A 1 218 ? -7.440 -7.933 13.560 1.00 96.62 218 LEU A N 1
ATOM 1840 C CA . LEU A 1 218 ? -7.243 -6.879 14.550 1.00 96.62 218 LEU A CA 1
ATOM 1841 C C . LEU A 1 218 ? -8.512 -6.041 14.724 1.00 96.62 218 LEU A C 1
ATOM 1843 O O . LEU A 1 218 ? -8.943 -5.835 15.852 1.00 96.62 218 LEU A O 1
ATOM 1847 N N . ILE A 1 219 ? -9.153 -5.622 13.626 1.00 96.81 219 ILE A N 1
ATOM 1848 C CA . ILE A 1 219 ? -10.436 -4.901 13.682 1.00 96.81 219 ILE A CA 1
ATOM 1849 C C . ILE A 1 219 ? -11.502 -5.749 14.381 1.00 96.81 219 ILE A C 1
ATOM 1851 O O . ILE A 1 219 ? -12.191 -5.250 15.265 1.00 96.81 219 ILE A O 1
ATOM 1855 N N . ARG A 1 220 ? -11.613 -7.040 14.037 1.00 97.25 220 ARG A N 1
ATOM 1856 C CA . ARG A 1 220 ? -12.564 -7.949 14.691 1.00 97.25 220 ARG A CA 1
ATOM 1857 C C . ARG A 1 220 ? -12.308 -8.034 16.197 1.00 97.25 220 ARG A C 1
ATOM 1859 O O . ARG A 1 220 ? -13.242 -7.888 16.972 1.00 97.25 220 ARG A O 1
ATOM 1866 N N . LYS A 1 221 ? -11.053 -8.233 16.606 1.00 96.38 221 LYS A N 1
ATOM 1867 C CA . LYS A 1 221 ? -10.672 -8.302 18.022 1.00 96.38 221 LYS A CA 1
ATOM 1868 C C . LYS A 1 221 ? -10.917 -6.995 18.764 1.00 96.38 221 LYS A C 1
ATOM 1870 O O . LYS A 1 221 ? -11.348 -7.032 19.908 1.00 96.38 221 LYS A O 1
ATOM 1875 N N . ASN A 1 222 ? -10.685 -5.858 18.118 1.00 97.12 222 ASN A N 1
ATOM 1876 C CA . ASN A 1 222 ? -10.967 -4.558 18.710 1.00 97.12 222 ASN A CA 1
ATOM 1877 C C . ASN A 1 222 ? -12.473 -4.359 18.951 1.00 97.12 222 ASN A C 1
ATOM 1879 O O . ASN A 1 222 ? -12.862 -3.881 20.010 1.00 97.12 222 ASN A O 1
ATOM 1883 N N . ASN A 1 223 ? -13.316 -4.790 18.007 1.00 97.06 223 ASN A N 1
ATOM 1884 C CA . ASN A 1 223 ? -14.768 -4.766 18.186 1.00 97.06 223 ASN A CA 1
ATOM 1885 C C . ASN A 1 223 ? -15.216 -5.721 19.306 1.00 97.06 223 ASN A C 1
ATOM 1887 O O . ASN A 1 223 ? -15.973 -5.303 20.169 1.00 97.06 223 ASN A O 1
ATOM 1891 N N . GLU A 1 224 ? -14.684 -6.951 19.359 1.00 97.50 224 GLU A N 1
ATOM 1892 C CA . GLU A 1 224 ? -14.959 -7.897 20.459 1.00 97.50 224 GLU A CA 1
ATOM 1893 C C . GLU A 1 224 ? -14.609 -7.292 21.834 1.00 97.50 224 GLU A C 1
ATOM 1895 O O . GLU A 1 224 ? -15.376 -7.426 22.782 1.00 97.50 224 GLU A O 1
ATOM 1900 N N . ILE A 1 225 ? -13.473 -6.592 21.945 1.00 97.19 225 ILE A N 1
ATOM 1901 C CA . ILE A 1 225 ? -13.069 -5.899 23.181 1.00 97.19 225 ILE A CA 1
ATOM 1902 C C . ILE A 1 225 ? -14.019 -4.742 23.508 1.00 97.19 225 ILE A C 1
ATOM 1904 O O . ILE A 1 225 ? -14.345 -4.532 24.674 1.00 97.19 225 ILE A O 1
ATOM 1908 N N . ALA A 1 226 ? -14.453 -3.974 22.507 1.00 96.81 226 ALA A N 1
ATOM 1909 C CA . ALA A 1 226 ? -15.398 -2.880 22.713 1.00 96.81 226 ALA A CA 1
ATOM 1910 C C . ALA A 1 226 ? -16.746 -3.394 23.248 1.00 96.81 226 ALA A C 1
ATOM 1912 O O . ALA A 1 226 ? -17.265 -2.830 24.211 1.00 96.81 226 ALA A O 1
ATOM 1913 N N . ASP A 1 227 ? -17.251 -4.497 22.690 1.00 97.38 227 ASP A N 1
ATOM 1914 C CA . ASP A 1 227 ? -18.488 -5.142 23.139 1.00 97.38 227 ASP A CA 1
ATOM 1915 C C . ASP A 1 227 ? -18.345 -5.679 24.574 1.00 97.38 227 ASP A C 1
ATOM 1917 O O . ASP A 1 227 ? -19.193 -5.413 25.425 1.00 97.38 227 ASP A O 1
ATOM 1921 N N . GLN A 1 228 ? -17.231 -6.354 24.885 1.00 96.25 228 GLN A N 1
ATOM 1922 C CA . GLN A 1 228 ? -16.935 -6.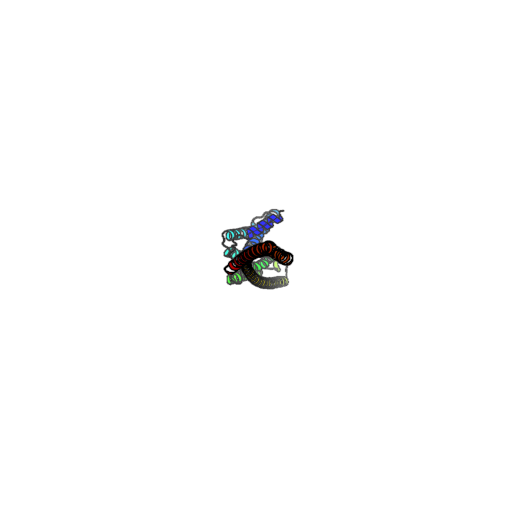834 26.242 1.00 96.25 228 GLN A CA 1
ATOM 1923 C C . GLN A 1 228 ? -16.814 -5.694 27.258 1.00 96.25 228 GLN A C 1
ATOM 1925 O O . GLN A 1 228 ? -17.293 -5.810 28.382 1.00 96.25 228 GLN A O 1
ATOM 1930 N N . ASN A 1 229 ? -16.195 -4.574 26.879 1.00 96.75 229 ASN A N 1
ATOM 1931 C CA . ASN A 1 229 ? -16.121 -3.396 27.742 1.00 96.75 229 ASN A CA 1
ATOM 1932 C C . ASN A 1 229 ? -17.511 -2.817 28.021 1.00 96.75 229 ASN A C 1
ATOM 1934 O O . ASN A 1 229 ? -17.779 -2.402 29.146 1.00 96.75 229 ASN A O 1
ATOM 1938 N N . MET A 1 230 ? -18.397 -2.800 27.022 1.00 96.44 230 MET A N 1
ATOM 1939 C CA . MET A 1 230 ? -19.776 -2.357 27.210 1.00 96.44 230 MET A CA 1
ATOM 1940 C C . MET A 1 230 ? -20.535 -3.289 28.162 1.00 96.44 230 MET A C 1
ATOM 1942 O O . MET A 1 230 ? -21.214 -2.808 29.065 1.00 96.44 230 MET A O 1
ATOM 1946 N N . GLU A 1 231 ? -20.367 -4.605 28.022 1.00 97.00 231 GLU A N 1
ATOM 1947 C CA . GLU A 1 231 ? -20.953 -5.589 28.939 1.00 97.00 231 GLU A CA 1
ATOM 1948 C C . GLU A 1 231 ? -20.440 -5.410 30.378 1.00 97.00 231 GLU A C 1
ATOM 1950 O O . GLU A 1 231 ? -21.234 -5.379 31.319 1.00 97.00 231 GLU A O 1
ATOM 1955 N N . LEU A 1 232 ? -19.130 -5.214 30.561 1.00 96.81 232 LEU A N 1
ATOM 1956 C CA . LEU A 1 232 ? -18.531 -4.965 31.876 1.00 96.81 232 LEU A CA 1
ATOM 1957 C C . LEU A 1 232 ? -19.054 -3.680 32.528 1.00 96.81 232 LEU A C 1
ATOM 1959 O O . LEU A 1 232 ? -19.242 -3.652 33.744 1.00 96.81 232 LEU A O 1
ATOM 1963 N N . LEU A 1 233 ? -19.295 -2.623 31.745 1.00 96.81 233 LEU A N 1
ATOM 1964 C CA . LEU A 1 233 ? -19.890 -1.387 32.256 1.00 96.81 233 LEU A CA 1
ATOM 1965 C C . LEU A 1 233 ? -21.311 -1.628 32.773 1.00 96.81 233 LEU A C 1
ATOM 1967 O O . LEU A 1 233 ? -21.618 -1.222 33.892 1.00 96.81 233 LEU A O 1
ATOM 1971 N N . VAL A 1 234 ? -22.140 -2.351 32.011 1.00 97.00 234 VAL A N 1
ATOM 1972 C CA . VAL A 1 234 ? -23.507 -2.708 32.427 1.00 97.00 234 VAL A CA 1
ATOM 1973 C C . VAL A 1 234 ? -23.489 -3.551 33.704 1.00 97.00 234 VAL A C 1
ATOM 1975 O O . VAL A 1 234 ? -24.181 -3.225 34.667 1.00 97.00 234 VAL A O 1
ATOM 1978 N N . GLN A 1 235 ? -22.643 -4.583 33.769 1.00 95.44 235 GLN A N 1
ATOM 1979 C CA . GLN A 1 235 ? -22.493 -5.404 34.977 1.00 95.44 235 GLN A CA 1
ATOM 1980 C C . GLN A 1 235 ? -22.010 -4.574 36.181 1.00 95.44 235 GLN A C 1
ATOM 1982 O O . GLN A 1 235 ? -22.460 -4.781 37.309 1.00 95.44 235 GLN A O 1
ATOM 1987 N N . GLY A 1 236 ? -21.114 -3.607 35.960 1.00 96.38 236 GLY A N 1
ATOM 1988 C CA . GLY A 1 236 ? -20.647 -2.683 36.995 1.00 96.38 236 GLY A CA 1
ATOM 1989 C C . GLY A 1 236 ? -21.760 -1.788 37.550 1.00 96.38 236 GLY A C 1
ATOM 1990 O O . GLY A 1 236 ? -21.847 -1.589 38.768 1.00 96.38 236 GLY A O 1
ATOM 1991 N N . GLU A 1 237 ? -22.641 -1.283 36.686 1.00 96.69 237 GLU A N 1
ATOM 1992 C CA . GLU A 1 237 ? -23.826 -0.517 37.087 1.00 96.69 237 GLU A CA 1
ATOM 1993 C C . GLU A 1 237 ? -24.820 -1.379 37.879 1.00 96.69 237 GLU A C 1
ATOM 1995 O O . GLU A 1 237 ? -25.280 -0.959 38.945 1.00 96.69 237 GLU A O 1
ATOM 2000 N N . GLU A 1 238 ? -25.092 -2.610 37.432 1.00 96.69 238 GLU A N 1
ATOM 2001 C CA . GLU A 1 238 ? -25.965 -3.557 38.140 1.00 96.69 238 GLU A CA 1
ATOM 2002 C C . GLU A 1 238 ? -25.444 -3.887 39.543 1.00 96.69 238 GLU A C 1
ATOM 2004 O O . GLU A 1 238 ? -26.192 -3.805 40.521 1.00 96.69 238 GLU A O 1
ATOM 2009 N N . ILE A 1 239 ? -24.149 -4.195 39.675 1.00 96.31 239 ILE A N 1
ATOM 2010 C CA . ILE A 1 239 ? -23.509 -4.450 40.974 1.00 96.31 239 ILE A CA 1
ATOM 2011 C C . ILE A 1 239 ? -23.619 -3.223 41.880 1.00 96.31 239 ILE A C 1
ATOM 2013 O O . ILE A 1 239 ? -23.863 -3.355 43.082 1.00 96.31 239 ILE A O 1
ATOM 2017 N N . THR A 1 240 ? -23.442 -2.022 41.329 1.00 96.25 240 THR A N 1
ATOM 2018 C CA . THR A 1 240 ? -23.556 -0.773 42.092 1.00 96.25 240 THR A CA 1
ATOM 2019 C C . THR A 1 240 ? -24.984 -0.572 42.603 1.00 96.25 240 THR A C 1
ATOM 2021 O O . THR A 1 240 ? -25.175 -0.286 43.788 1.00 96.25 240 THR A O 1
ATOM 2024 N N . SER A 1 241 ? -25.987 -0.806 41.753 1.00 96.69 241 SER A N 1
ATOM 2025 C CA . SER A 1 241 ? -27.403 -0.744 42.126 1.00 96.69 241 SER A CA 1
ATOM 2026 C C . SER A 1 241 ? -27.757 -1.773 43.205 1.00 96.69 241 SER A C 1
ATOM 2028 O O . SER A 1 241 ? -28.341 -1.424 44.234 1.00 96.69 241 SER A O 1
ATOM 2030 N N . LEU A 1 242 ? -27.325 -3.027 43.034 1.00 95.69 242 LEU A N 1
ATOM 2031 C CA . LEU A 1 242 ? -27.562 -4.097 44.001 1.00 95.69 242 LEU A CA 1
ATOM 2032 C C . LEU A 1 242 ? -26.893 -3.801 45.348 1.00 95.69 242 LEU A C 1
ATOM 2034 O O . LEU A 1 242 ? -27.499 -4.005 46.399 1.00 95.69 242 LEU A O 1
ATOM 2038 N N . ASN A 1 243 ? -25.669 -3.269 45.337 1.00 95.81 243 ASN A N 1
ATOM 2039 C CA . ASN A 1 243 ? -24.983 -2.833 46.553 1.00 95.81 243 ASN A CA 1
ATOM 2040 C C . ASN A 1 243 ? -25.749 -1.722 47.279 1.00 95.81 243 ASN A C 1
ATOM 2042 O O . ASN A 1 243 ? -25.828 -1.736 48.508 1.00 95.81 243 ASN A O 1
ATOM 2046 N N . GLN A 1 244 ? -26.326 -0.766 46.548 1.00 96.00 244 GLN A N 1
ATOM 2047 C CA . GLN A 1 244 ? -27.137 0.297 47.140 1.00 96.00 244 GLN A CA 1
ATOM 2048 C C . GLN A 1 244 ? -28.430 -0.255 47.755 1.00 96.00 244 GLN A C 1
ATOM 2050 O O . GLN A 1 244 ? -28.773 0.095 48.886 1.00 96.00 244 GLN A O 1
ATOM 2055 N N . GLN A 1 245 ? -29.108 -1.172 47.059 1.00 96.44 245 GLN A N 1
ATOM 2056 C CA . GLN A 1 245 ? -30.280 -1.868 47.592 1.00 96.44 245 GLN A CA 1
ATOM 2057 C C . GLN A 1 245 ? -29.934 -2.656 48.858 1.00 96.44 245 GLN A C 1
ATOM 2059 O O . GLN A 1 245 ? -30.621 -2.523 49.871 1.00 96.44 245 GLN A O 1
ATOM 2064 N N . LEU A 1 246 ? -28.838 -3.418 48.844 1.00 96.06 246 LEU A N 1
ATOM 2065 C CA . LEU A 1 246 ? -28.399 -4.194 49.999 1.00 96.06 246 LEU A CA 1
ATOM 2066 C C . LEU A 1 246 ? -28.091 -3.299 51.206 1.00 96.06 246 LEU A C 1
ATOM 2068 O O . LEU A 1 246 ? -28.495 -3.631 52.318 1.00 96.06 246 LEU A O 1
ATOM 2072 N N . ARG A 1 247 ? -27.437 -2.149 50.995 1.00 94.75 247 ARG A N 1
ATOM 2073 C CA . ARG A 1 247 ? -27.185 -1.158 52.054 1.00 94.75 247 ARG A CA 1
ATOM 2074 C C . ARG A 1 247 ? -28.481 -0.636 52.664 1.00 94.75 247 ARG A C 1
ATOM 2076 O O . ARG A 1 247 ? -28.623 -0.699 53.878 1.00 94.75 247 ARG A O 1
ATOM 2083 N N . SER A 1 248 ? -29.443 -0.221 51.839 1.00 94.94 248 SER A N 1
ATOM 2084 C CA . SER A 1 248 ? -30.742 0.262 52.334 1.00 94.94 248 SER A CA 1
ATOM 2085 C C . SER A 1 248 ? -31.503 -0.804 53.133 1.00 94.94 248 SER A C 1
ATOM 2087 O O . SER A 1 248 ? -32.100 -0.513 54.167 1.00 94.94 248 SER A O 1
ATOM 2089 N N . LEU A 1 249 ? -31.433 -2.069 52.703 1.00 95.75 249 LEU A N 1
ATOM 2090 C CA . LEU A 1 249 ? -32.047 -3.185 53.419 1.00 95.75 249 LEU A CA 1
ATOM 2091 C C . LEU A 1 249 ? -31.352 -3.463 54.757 1.00 95.75 249 LEU A C 1
ATOM 2093 O O . LEU A 1 249 ? -32.027 -3.791 55.734 1.00 95.75 249 LEU A O 1
ATOM 2097 N N . LEU A 1 250 ? -30.021 -3.371 54.799 1.00 94.69 250 LEU A N 1
ATOM 2098 C CA . LEU A 1 250 ? -29.249 -3.505 56.032 1.00 94.69 250 LEU A CA 1
ATOM 2099 C C . LEU A 1 250 ? -29.591 -2.382 57.012 1.00 94.69 250 LEU A C 1
ATOM 2101 O O . LEU A 1 250 ? -29.918 -2.684 58.152 1.00 94.69 250 LEU A O 1
ATOM 2105 N N . GLU A 1 251 ? -29.626 -1.130 56.555 1.00 94.94 251 GLU A N 1
ATOM 2106 C CA . GLU A 1 251 ? -30.016 0.025 57.375 1.00 94.94 251 GLU A CA 1
ATOM 2107 C C . GLU A 1 251 ? -31.425 -0.150 57.960 1.00 94.94 251 GLU A C 1
ATOM 2109 O O . GLU A 1 251 ? -31.617 -0.015 59.168 1.00 94.94 251 GLU A O 1
ATOM 2114 N N . PHE A 1 252 ? -32.397 -0.558 57.138 1.00 94.69 252 PHE A N 1
ATOM 2115 C CA . PHE A 1 252 ? -33.755 -0.849 57.601 1.00 94.69 252 PHE A CA 1
ATOM 2116 C C . PHE A 1 252 ? -33.796 -1.976 58.647 1.00 94.69 252 PHE A C 1
ATOM 2118 O O . PHE A 1 252 ? -34.528 -1.906 59.638 1.00 94.69 252 PHE A O 1
ATOM 2125 N N . LYS A 1 253 ? -33.018 -3.046 58.439 1.00 93.06 253 LYS A N 1
ATOM 2126 C CA . LYS A 1 253 ? -32.940 -4.155 59.399 1.00 93.06 253 LYS A CA 1
ATOM 2127 C C . LYS A 1 253 ? -32.278 -3.739 60.706 1.00 93.06 253 LYS A C 1
ATOM 2129 O O . LYS A 1 253 ? -32.767 -4.153 61.756 1.00 93.06 253 LYS A O 1
ATOM 2134 N N . ASP A 1 254 ? -31.217 -2.944 60.650 1.00 94.31 254 ASP A N 1
ATOM 2135 C CA . ASP A 1 254 ? -30.526 -2.429 61.831 1.00 94.31 254 ASP A CA 1
ATOM 2136 C C . ASP A 1 254 ? -31.441 -1.507 62.640 1.00 94.31 254 ASP A C 1
ATOM 2138 O O . ASP A 1 254 ? -31.518 -1.635 63.863 1.00 94.31 254 ASP A O 1
ATOM 2142 N N . GLU A 1 255 ? -32.219 -0.646 61.978 1.00 94.38 255 GLU A N 1
ATOM 2143 C CA . GLU A 1 255 ? -33.225 0.184 62.642 1.00 94.38 255 GLU A CA 1
ATOM 2144 C C . GLU A 1 255 ? -34.284 -0.677 63.348 1.00 94.38 255 GLU A C 1
ATOM 2146 O O . GLU A 1 255 ? -34.548 -0.497 64.541 1.00 94.38 255 GLU A O 1
ATOM 2151 N N . LYS A 1 256 ? -34.827 -1.687 62.656 1.00 92.12 256 LYS A N 1
ATOM 2152 C CA . LYS A 1 256 ? -35.819 -2.606 63.232 1.00 92.12 256 LYS A CA 1
ATOM 2153 C C . LYS A 1 256 ? -35.248 -3.430 64.392 1.00 92.12 256 LYS A C 1
ATOM 2155 O O . LYS A 1 256 ? -35.944 -3.674 65.380 1.00 92.12 256 LYS A O 1
ATOM 2160 N N . LEU A 1 257 ? -33.986 -3.855 64.305 1.00 92.75 257 LEU A N 1
ATOM 2161 C CA . LEU A 1 257 ? -33.285 -4.547 65.391 1.00 92.75 257 LEU A CA 1
ATOM 2162 C C . LEU A 1 257 ? -33.076 -3.636 66.600 1.00 92.75 257 LEU A C 1
ATOM 2164 O O . LEU A 1 257 ? -33.298 -4.075 67.730 1.00 92.75 257 LEU A O 1
ATOM 2168 N N . ASN A 1 258 ? -32.699 -2.377 66.381 1.00 92.44 258 ASN A N 1
ATOM 2169 C CA . ASN A 1 258 ? -32.522 -1.399 67.450 1.00 92.44 258 ASN A CA 1
ATOM 2170 C C . ASN A 1 258 ? -33.838 -1.101 68.174 1.00 92.44 258 ASN A C 1
ATOM 2172 O O . ASN A 1 258 ? -33.859 -1.121 69.407 1.00 92.44 258 ASN A O 1
ATOM 2176 N N . GLN A 1 259 ? -34.936 -0.919 67.433 1.00 90.56 259 GLN A N 1
ATOM 2177 C CA . GLN A 1 259 ? -36.278 -0.768 68.005 1.00 90.56 259 GLN A CA 1
ATOM 2178 C C . GLN A 1 259 ? -36.639 -1.975 68.878 1.00 90.56 259 GLN A C 1
ATOM 2180 O O . GLN A 1 259 ? -36.985 -1.822 70.050 1.00 90.56 259 GLN A O 1
ATOM 2185 N N . LYS A 1 260 ? -36.450 -3.191 68.353 1.00 86.81 260 LYS A N 1
ATOM 2186 C CA . LYS A 1 260 ? -36.755 -4.426 69.085 1.00 86.81 260 LYS A CA 1
ATOM 2187 C C . LYS A 1 260 ? -35.868 -4.614 70.319 1.00 86.81 260 LYS A C 1
ATOM 2189 O O . LYS A 1 260 ? -36.335 -5.044 71.370 1.00 86.81 260 LYS A O 1
ATOM 2194 N N . SER A 1 261 ? -34.589 -4.251 70.227 1.00 90.56 261 SER A N 1
ATOM 2195 C CA . SER A 1 261 ? -33.663 -4.259 71.365 1.00 90.56 261 SER A CA 1
ATOM 2196 C C . SER A 1 261 ? -34.092 -3.275 72.455 1.00 90.56 261 SER A C 1
ATOM 2198 O O . SER A 1 261 ? -34.057 -3.620 73.638 1.00 90.56 261 SER A O 1
ATOM 2200 N N . GLN A 1 262 ? -34.529 -2.069 72.081 1.00 89.31 262 GLN A N 1
ATOM 2201 C CA . GLN A 1 262 ? -35.046 -1.085 73.028 1.00 89.31 262 GLN A CA 1
ATOM 2202 C C . GLN A 1 262 ? -36.303 -1.592 73.743 1.00 89.31 262 GLN A C 1
ATOM 2204 O O . GLN A 1 262 ? -36.343 -1.547 74.971 1.00 89.31 262 GLN A O 1
ATOM 2209 N N . GLN A 1 263 ? -37.263 -2.156 73.010 1.00 85.44 263 GLN A N 1
ATOM 2210 C CA . GLN A 1 263 ? -38.473 -2.744 73.595 1.00 85.44 263 GLN A CA 1
ATOM 2211 C C . GLN A 1 263 ? -38.146 -3.858 74.600 1.00 85.44 263 GLN A C 1
ATOM 2213 O O . GLN A 1 263 ? -38.693 -3.887 75.701 1.00 85.44 263 GLN A O 1
ATOM 2218 N N . VAL A 1 264 ? -37.211 -4.759 74.269 1.00 87.12 264 VAL A N 1
ATOM 2219 C CA . VAL A 1 264 ? -36.774 -5.819 75.197 1.00 87.12 264 VAL A CA 1
ATOM 2220 C C . VAL A 1 264 ? -36.159 -5.226 76.468 1.00 87.12 264 VAL A C 1
ATOM 2222 O O . VAL A 1 264 ? -36.424 -5.726 77.564 1.00 87.12 264 VAL A O 1
ATOM 2225 N N . ARG A 1 265 ? -35.367 -4.149 76.356 1.00 86.50 265 ARG A N 1
ATOM 2226 C CA . ARG A 1 265 ? -34.811 -3.444 77.525 1.00 86.50 265 ARG A CA 1
ATOM 2227 C C . ARG A 1 265 ? -35.906 -2.817 78.388 1.00 86.50 265 ARG A C 1
ATOM 2229 O O . ARG A 1 265 ? -35.862 -2.970 79.607 1.00 86.50 265 ARG A O 1
ATOM 2236 N N . GLU A 1 266 ? -36.884 -2.155 77.778 1.00 85.19 266 GLU A N 1
ATOM 2237 C CA . GLU A 1 266 ? -38.032 -1.568 78.483 1.00 85.19 266 GLU A CA 1
ATOM 2238 C C . GLU A 1 266 ? -38.856 -2.644 79.205 1.00 85.19 266 GLU A C 1
ATOM 2240 O O . GLU A 1 266 ? -39.184 -2.495 80.384 1.00 85.19 266 GLU A O 1
ATOM 2245 N N . TYR A 1 267 ? -39.096 -3.780 78.548 1.00 84.25 267 TYR A N 1
ATOM 2246 C CA . TYR A 1 267 ? -39.772 -4.931 79.142 1.00 84.25 267 TYR A CA 1
ATOM 2247 C C . TYR A 1 267 ? -39.001 -5.504 80.341 1.00 84.25 267 TYR A C 1
ATOM 2249 O O . TYR A 1 267 ? -39.575 -5.725 81.410 1.00 84.25 267 TYR A O 1
ATOM 2257 N N . ALA A 1 268 ? -37.687 -5.707 80.199 1.00 84.12 268 ALA A N 1
ATOM 2258 C CA . ALA A 1 268 ? -36.835 -6.188 81.285 1.00 84.12 268 ALA A CA 1
ATOM 2259 C C . ALA A 1 268 ? -36.833 -5.220 82.482 1.00 84.12 268 ALA A C 1
ATOM 2261 O O . ALA A 1 268 ? -36.913 -5.666 83.628 1.00 84.12 268 ALA A O 1
ATOM 2262 N N . PHE A 1 269 ? -36.808 -3.908 82.228 1.00 85.94 269 PHE A N 1
ATOM 2263 C CA . PHE A 1 269 ? -36.901 -2.878 83.263 1.00 85.94 269 PHE A CA 1
ATOM 2264 C C . PHE A 1 269 ? -38.245 -2.926 84.008 1.00 85.94 269 PHE A C 1
ATOM 2266 O O . PHE A 1 269 ? -38.269 -2.973 85.242 1.00 85.94 269 PHE A O 1
ATOM 2273 N N . MET A 1 270 ? -39.364 -2.988 83.277 1.00 81.38 270 MET A N 1
ATOM 2274 C CA . MET A 1 270 ? -40.706 -3.106 83.863 1.00 81.38 270 MET A CA 1
ATOM 2275 C C . MET A 1 270 ? -40.853 -4.375 84.715 1.00 81.38 270 MET A C 1
ATOM 2277 O O . MET A 1 270 ? -41.376 -4.318 85.832 1.00 81.38 270 MET A O 1
ATOM 2281 N N . ASN A 1 271 ? -40.324 -5.505 84.240 1.00 79.62 271 ASN A N 1
ATOM 2282 C CA . ASN A 1 271 ? -40.311 -6.752 85.003 1.00 79.62 271 ASN A CA 1
ATOM 2283 C C . ASN A 1 271 ? -39.440 -6.671 86.267 1.00 79.62 271 ASN A C 1
ATOM 2285 O O . ASN A 1 271 ? -39.844 -7.143 87.328 1.00 79.62 271 ASN A O 1
ATOM 2289 N N . ALA A 1 272 ? -38.251 -6.071 86.189 1.00 81.12 272 ALA A N 1
ATOM 2290 C CA . ALA A 1 272 ? -37.314 -6.038 87.311 1.00 81.12 272 ALA A CA 1
ATOM 2291 C C . ALA A 1 272 ? -37.707 -5.047 88.422 1.00 81.12 272 ALA A C 1
ATOM 2293 O O . ALA A 1 272 ? -37.382 -5.282 89.589 1.00 81.12 272 ALA A O 1
ATOM 2294 N N . HIS A 1 273 ? -38.368 -3.933 88.093 1.00 76.31 273 HIS A N 1
ATOM 2295 C CA . HIS A 1 273 ? -38.675 -2.871 89.061 1.00 76.31 273 HIS A CA 1
ATOM 2296 C C . HIS A 1 273 ? -40.159 -2.739 89.372 1.00 76.31 273 HIS A C 1
ATOM 2298 O O . HIS A 1 273 ? -40.539 -2.710 90.544 1.00 76.31 273 HIS A O 1
ATOM 2304 N N . THR A 1 274 ? -41.009 -2.699 88.350 1.00 77.00 274 THR A N 1
ATOM 2305 C CA . THR A 1 274 ? -42.436 -2.425 88.542 1.00 77.00 274 THR A CA 1
ATOM 2306 C C . THR A 1 274 ? -43.173 -3.636 89.107 1.00 77.00 274 THR A C 1
ATOM 2308 O O . THR A 1 274 ? -44.046 -3.473 89.947 1.00 77.00 274 THR A O 1
ATOM 2311 N N . LEU A 1 275 ? -42.784 -4.851 88.711 1.00 79.75 275 LEU A N 1
ATOM 2312 C CA . LEU A 1 275 ? -43.336 -6.104 89.245 1.00 79.75 275 LEU A CA 1
ATOM 2313 C C . LEU A 1 275 ? -42.774 -6.463 90.627 1.00 79.75 275 LEU A C 1
ATOM 2315 O O . LEU A 1 275 ? -43.488 -6.975 91.488 1.00 79.75 275 LEU A O 1
ATOM 2319 N N . ARG A 1 276 ? -41.491 -6.176 90.860 1.00 78.94 276 ARG A N 1
ATOM 2320 C CA . ARG A 1 276 ? -40.804 -6.551 92.102 1.00 78.94 276 ARG A CA 1
ATOM 2321 C C . ARG A 1 276 ? -41.336 -5.804 93.324 1.00 78.94 276 ARG A C 1
ATOM 2323 O O . ARG A 1 276 ? -41.413 -6.402 94.391 1.00 78.94 276 ARG A O 1
ATOM 2330 N N . SER A 1 277 ? -41.706 -4.530 93.175 1.00 82.31 277 SER A N 1
ATOM 2331 C CA . SER A 1 277 ? -42.239 -3.703 94.266 1.00 82.31 277 SER A CA 1
ATOM 2332 C C . SER A 1 277 ? -43.517 -4.287 94.896 1.00 82.31 277 SER A C 1
ATOM 2334 O O . SER A 1 277 ? -43.464 -4.610 96.082 1.00 82.31 277 SER A O 1
ATOM 2336 N N . PRO A 1 278 ? -44.617 -4.528 94.155 1.00 84.62 278 PRO A N 1
ATOM 2337 C CA . PRO A 1 278 ? -45.826 -5.104 94.734 1.00 84.62 278 PRO A CA 1
ATOM 2338 C C . PRO A 1 278 ? -45.606 -6.534 95.237 1.00 84.62 278 PRO A C 1
ATOM 2340 O O . PRO A 1 278 ? -46.144 -6.883 96.279 1.00 84.62 278 PRO A O 1
ATOM 2343 N N . ILE A 1 279 ? -44.774 -7.350 94.576 1.00 83.38 279 ILE A N 1
ATOM 2344 C CA . ILE A 1 279 ? -44.456 -8.709 95.054 1.00 83.38 279 ILE A CA 1
ATOM 2345 C C . ILE A 1 279 ? -43.736 -8.667 96.407 1.00 83.38 279 ILE A C 1
ATOM 2347 O O . ILE A 1 279 ? -44.101 -9.412 97.314 1.00 83.38 279 ILE A O 1
ATOM 2351 N N . ALA A 1 280 ? -42.738 -7.794 96.570 1.00 86.00 280 ALA A N 1
ATOM 2352 C CA . ALA A 1 280 ? -42.033 -7.633 97.840 1.00 86.00 280 ALA A CA 1
ATOM 2353 C C . ALA A 1 280 ? -42.969 -7.112 98.943 1.00 86.00 280 ALA A C 1
ATOM 2355 O O . ALA A 1 280 ? -42.910 -7.601 100.069 1.00 86.00 280 ALA A O 1
ATOM 2356 N N . THR A 1 281 ? -43.866 -6.176 98.613 1.00 85.69 281 THR A N 1
ATOM 2357 C CA . THR A 1 281 ? -44.888 -5.673 99.540 1.00 85.69 281 THR A CA 1
ATOM 2358 C C . THR A 1 281 ? -45.870 -6.770 99.952 1.00 85.69 281 THR A C 1
ATOM 2360 O O . THR A 1 281 ? -46.121 -6.925 101.141 1.00 85.69 281 THR A O 1
ATOM 2363 N N . ILE A 1 282 ? -46.376 -7.575 99.011 1.00 88.75 282 ILE A N 1
ATOM 2364 C CA . ILE A 1 282 ? -47.263 -8.715 99.295 1.00 88.75 282 ILE A CA 1
ATOM 2365 C C . ILE A 1 282 ? -46.553 -9.733 100.188 1.00 88.75 282 ILE A C 1
ATOM 2367 O O . ILE A 1 282 ? -47.120 -10.168 101.186 1.00 88.75 282 ILE A O 1
ATOM 2371 N N . LEU A 1 283 ? -45.306 -10.091 99.862 1.00 85.25 283 LEU A N 1
ATOM 2372 C CA . LEU A 1 283 ? -44.527 -11.052 100.641 1.00 85.25 283 LEU A CA 1
ATOM 2373 C C . LEU A 1 283 ? -44.279 -10.545 102.071 1.00 85.25 283 LEU A C 1
ATOM 2375 O O . LEU A 1 283 ? -44.437 -11.303 103.024 1.00 85.25 283 LEU A O 1
ATOM 2379 N N . GLY A 1 284 ? -43.942 -9.260 102.221 1.00 89.31 284 GLY A N 1
ATOM 2380 C CA . GLY A 1 284 ? -43.745 -8.623 103.523 1.00 89.31 284 GLY A CA 1
ATOM 2381 C C . GLY A 1 284 ? -45.033 -8.534 104.345 1.00 89.31 284 GLY A C 1
ATOM 2382 O O . GLY A 1 284 ? -45.035 -8.897 105.516 1.00 89.31 284 GLY A O 1
ATOM 2383 N N . LEU A 1 285 ? -46.151 -8.122 103.738 1.00 87.12 285 LEU A N 1
ATOM 2384 C CA . LEU A 1 285 ? -47.461 -8.074 104.402 1.00 87.12 285 LEU A CA 1
ATOM 2385 C C . LEU A 1 285 ? -47.950 -9.470 104.809 1.00 87.12 285 LEU A C 1
ATOM 2387 O O . LEU A 1 285 ? -48.491 -9.631 105.897 1.00 87.12 285 LEU A O 1
ATOM 2391 N N . HIS A 1 286 ? -47.708 -10.490 103.982 1.00 87.19 286 HIS A N 1
ATOM 2392 C CA . HIS A 1 286 ? -47.991 -11.883 104.325 1.00 87.19 286 HIS A CA 1
ATOM 2393 C C . HIS A 1 286 ? -47.157 -12.362 105.524 1.00 87.19 286 HIS A C 1
ATOM 2395 O O . HIS A 1 286 ? -47.671 -13.049 106.401 1.00 87.19 286 HIS A O 1
ATOM 2401 N N . GLN A 1 287 ? -45.873 -11.994 105.595 1.00 87.31 287 GLN A N 1
ATOM 2402 C CA . GLN A 1 287 ? -45.037 -12.301 106.760 1.00 87.31 287 GLN A CA 1
ATOM 2403 C C . GLN A 1 287 ? -45.543 -11.600 108.027 1.00 87.31 287 GLN A C 1
ATOM 2405 O O . GLN A 1 287 ? -45.617 -12.241 109.071 1.00 87.31 287 GLN A O 1
ATOM 2410 N N . LEU A 1 288 ? -45.936 -10.324 107.931 1.00 84.94 288 LEU A N 1
ATOM 2411 C CA . LEU A 1 288 ? -46.506 -9.566 109.051 1.00 84.94 288 LEU A CA 1
ATOM 2412 C C . LEU A 1 288 ? -47.826 -10.168 109.546 1.00 84.94 288 LEU A C 1
ATOM 2414 O O . LEU A 1 288 ? -48.021 -10.280 110.750 1.00 84.94 288 LEU A O 1
ATOM 2418 N N . LEU A 1 289 ? -48.691 -10.627 108.637 1.00 85.75 289 LEU A N 1
ATOM 2419 C CA . LEU A 1 289 ? -49.958 -11.278 108.985 1.00 85.75 289 LEU A CA 1
ATOM 2420 C C . LEU A 1 289 ? -49.760 -12.511 109.888 1.00 85.75 289 LEU A C 1
ATOM 2422 O O . LEU A 1 289 ? -50.593 -12.780 110.746 1.00 85.75 289 LEU A O 1
ATOM 2426 N N . ASN A 1 290 ? -48.647 -13.233 109.721 1.00 81.88 290 ASN A N 1
ATOM 2427 C CA . ASN A 1 290 ? -48.316 -14.421 110.516 1.00 81.88 290 ASN A CA 1
ATOM 2428 C C . ASN A 1 290 ? -47.698 -14.105 111.892 1.00 81.88 290 ASN A C 1
ATOM 2430 O O . ASN A 1 290 ? -47.486 -15.026 112.676 1.00 81.88 290 ASN A O 1
ATOM 2434 N N . LEU A 1 291 ? -47.365 -12.841 112.174 1.00 83.62 291 LEU A N 1
ATOM 2435 C CA . LEU A 1 291 ? -46.697 -12.407 113.410 1.00 83.62 291 LEU A CA 1
ATOM 2436 C C . LEU A 1 291 ? -47.608 -11.596 114.341 1.00 83.62 291 LEU A C 1
ATOM 2438 O O . LEU A 1 291 ? -47.235 -11.343 115.483 1.00 83.62 291 LEU A O 1
ATOM 2442 N N . VAL A 1 292 ? -48.768 -11.162 113.853 1.00 81.12 292 VAL A N 1
ATOM 2443 C CA . VAL A 1 292 ? -49.695 -10.292 114.580 1.00 81.12 292 VAL A CA 1
ATOM 2444 C C . VAL A 1 292 ? -50.800 -11.128 115.223 1.00 81.12 292 VAL A C 1
ATOM 2446 O O . VAL A 1 292 ? -51.458 -11.925 114.555 1.00 81.12 292 VAL A O 1
ATOM 2449 N N . GLU A 1 293 ? -51.014 -10.937 116.525 1.00 78.12 293 GLU A N 1
ATOM 2450 C CA . GLU A 1 293 ? -52.059 -11.628 117.298 1.00 78.12 293 GLU A CA 1
ATOM 2451 C C . GLU A 1 293 ? -53.356 -10.808 117.406 1.00 78.12 293 GLU A C 1
ATOM 2453 O O . GLU A 1 293 ? -54.424 -11.395 117.575 1.00 78.12 293 GLU A O 1
ATOM 2458 N N . ASP A 1 294 ? -53.276 -9.478 117.254 1.00 84.19 294 ASP A N 1
ATOM 2459 C CA . ASP A 1 294 ? -54.427 -8.571 117.301 1.00 84.19 294 ASP A CA 1
ATOM 2460 C C . ASP A 1 294 ? -55.286 -8.649 116.031 1.00 84.19 294 ASP A C 1
ATOM 2462 O O . ASP A 1 294 ? -54.801 -8.545 114.901 1.00 84.19 294 ASP A O 1
ATOM 2466 N N . GLU A 1 295 ? -56.593 -8.814 116.218 1.00 78.56 295 GLU A N 1
ATOM 2467 C CA . GLU A 1 295 ? -57.510 -9.101 115.116 1.00 78.56 295 GLU A CA 1
ATOM 2468 C C . GLU A 1 295 ? -57.834 -7.857 114.278 1.00 78.56 295 GLU A C 1
ATOM 2470 O O . GLU A 1 295 ? -58.029 -7.956 113.065 1.00 78.56 295 GLU A O 1
ATOM 2475 N N . HIS A 1 296 ? -57.798 -6.671 114.890 1.00 79.19 296 HIS A N 1
ATOM 2476 C CA . HIS A 1 296 ? -57.997 -5.411 114.179 1.00 79.19 296 HIS A CA 1
ATOM 2477 C C . HIS A 1 296 ? -56.779 -5.065 113.301 1.00 79.19 296 HIS A C 1
ATOM 2479 O O . HIS A 1 296 ? -56.928 -4.585 112.172 1.00 79.19 296 HIS A O 1
ATOM 2485 N N . GLU A 1 297 ? -55.556 -5.328 113.768 1.00 81.19 297 GLU A N 1
ATOM 2486 C CA . GLU A 1 297 ? -54.344 -5.177 112.953 1.00 81.19 297 GLU A CA 1
ATOM 2487 C C . GLU A 1 297 ? -54.284 -6.176 111.785 1.00 81.19 297 GLU A C 1
ATOM 2489 O O . GLU A 1 297 ? -53.887 -5.792 110.678 1.00 81.19 297 GLU A O 1
ATOM 2494 N N . LYS A 1 298 ? -54.739 -7.426 111.970 1.00 83.12 298 LYS A N 1
ATOM 2495 C CA . LYS A 1 298 ? -54.844 -8.399 110.866 1.00 83.12 298 LYS A CA 1
ATOM 2496 C C . LYS A 1 298 ? -55.775 -7.927 109.760 1.00 83.12 298 LYS A C 1
ATOM 2498 O O . LYS A 1 298 ? -55.430 -8.052 108.584 1.00 83.12 298 LYS A O 1
ATOM 2503 N N . GLU A 1 299 ? -56.930 -7.369 110.114 1.00 83.50 299 GLU A N 1
ATOM 2504 C CA . GLU A 1 299 ? -57.893 -6.869 109.131 1.00 83.50 299 GLU A CA 1
ATOM 2505 C C . GLU A 1 299 ? -57.306 -5.705 108.312 1.00 83.50 299 GLU A C 1
ATOM 2507 O O . GLU A 1 299 ? -57.431 -5.670 107.083 1.00 83.50 299 GLU A O 1
ATOM 2512 N N . MET A 1 300 ? -56.528 -4.824 108.953 1.00 85.19 300 MET A N 1
ATOM 2513 C CA . MET A 1 300 ? -55.802 -3.751 108.268 1.00 85.19 300 MET A CA 1
ATOM 2514 C C . MET A 1 300 ? -54.693 -4.283 107.336 1.00 85.19 300 MET A C 1
ATOM 2516 O O . MET A 1 300 ? -54.522 -3.781 106.218 1.00 85.19 300 MET A O 1
ATOM 2520 N N . ILE A 1 301 ? -53.944 -5.311 107.753 1.00 85.06 301 ILE A N 1
ATOM 2521 C CA . ILE A 1 301 ? -52.918 -5.960 106.918 1.00 85.06 301 ILE A CA 1
ATOM 2522 C C . ILE A 1 301 ? -53.562 -6.651 105.711 1.00 85.06 301 ILE A C 1
ATOM 2524 O O . ILE A 1 301 ? -53.069 -6.498 104.591 1.00 85.06 301 ILE A O 1
ATOM 2528 N N . LEU A 1 302 ? -54.685 -7.349 105.903 1.00 84.44 302 LEU A N 1
ATOM 2529 C CA . LEU A 1 302 ? -55.454 -7.977 104.824 1.00 84.44 302 LEU A CA 1
ATOM 2530 C C . LEU A 1 302 ? -55.964 -6.949 103.810 1.00 84.44 302 LEU A C 1
ATOM 2532 O O . LEU A 1 302 ? -55.885 -7.185 102.602 1.00 84.44 302 LEU A O 1
ATOM 2536 N N . GLN A 1 303 ? -56.418 -5.783 104.275 1.00 86.81 303 GLN A N 1
ATOM 2537 C CA . GLN A 1 303 ? -56.835 -4.695 103.393 1.00 86.81 303 GLN A CA 1
ATOM 2538 C C . GLN A 1 303 ? -55.667 -4.170 102.540 1.00 86.81 303 GLN A C 1
ATOM 2540 O O . GLN A 1 303 ? -55.812 -4.021 101.325 1.00 86.81 303 GLN A O 1
ATOM 2545 N N . LYS A 1 304 ? -54.480 -3.973 103.133 1.00 86.00 304 LYS A N 1
ATOM 2546 C CA . LYS A 1 304 ? -53.269 -3.556 102.396 1.00 86.00 304 LYS A CA 1
ATOM 2547 C C . LYS A 1 304 ? -52.724 -4.635 101.460 1.00 86.00 304 LYS A C 1
ATOM 2549 O O . LYS A 1 304 ? -52.169 -4.320 100.403 1.00 86.00 304 LYS A O 1
ATOM 2554 N N . LEU A 1 305 ? -52.878 -5.907 101.826 1.00 87.38 305 LEU A N 1
ATOM 2555 C CA . LEU A 1 305 ? -52.512 -7.044 100.985 1.00 87.38 305 LEU A CA 1
ATOM 2556 C C . LEU A 1 305 ? -53.393 -7.064 99.733 1.00 87.38 305 LEU A C 1
ATOM 2558 O O . LEU A 1 305 ? -52.874 -7.161 98.623 1.00 87.38 305 LEU A O 1
ATOM 2562 N N . LYS A 1 306 ? -54.709 -6.895 99.909 1.00 86.31 306 LYS A N 1
ATOM 2563 C CA . LYS A 1 306 ? -55.674 -6.793 98.811 1.00 86.31 306 LYS A CA 1
ATOM 2564 C C . LYS A 1 306 ? -55.332 -5.637 97.868 1.00 86.31 306 LYS A C 1
ATOM 2566 O O . LYS A 1 306 ? -55.255 -5.850 96.663 1.00 86.31 306 LYS A O 1
ATOM 2571 N N . GLU A 1 307 ? -55.030 -4.456 98.405 1.00 87.12 307 GLU A N 1
ATOM 2572 C CA . GLU A 1 307 ? -54.602 -3.299 97.606 1.00 87.12 307 GLU A CA 1
ATOM 2573 C C . GLU A 1 307 ? -53.303 -3.581 96.823 1.00 87.12 307 GLU A C 1
ATOM 2575 O O . GLU A 1 307 ? -53.175 -3.238 95.647 1.00 87.12 307 GLU A O 1
ATOM 2580 N N . SER A 1 308 ? -52.342 -4.270 97.444 1.00 86.56 308 SER A N 1
ATOM 2581 C CA . SER A 1 308 ? -51.074 -4.640 96.801 1.00 86.56 308 SER A CA 1
ATOM 2582 C C . SER A 1 308 ? -51.258 -5.684 95.691 1.00 86.56 308 SER A C 1
ATOM 2584 O O . SER A 1 308 ? -50.602 -5.593 94.652 1.00 86.56 308 SER A O 1
ATOM 2586 N N . VAL A 1 309 ? -52.180 -6.638 95.867 1.00 86.44 309 VAL A N 1
ATOM 2587 C CA . VAL A 1 309 ? -52.579 -7.620 94.842 1.00 86.44 309 VAL A CA 1
ATOM 2588 C C . VAL A 1 309 ? -53.305 -6.941 93.677 1.00 86.44 309 VAL A C 1
ATOM 2590 O O . VAL A 1 309 ? -53.015 -7.238 92.520 1.00 86.44 309 VAL A O 1
ATOM 2593 N N . GLU A 1 310 ? -54.189 -5.980 93.944 1.00 87.94 310 GLU A N 1
ATOM 2594 C CA . GLU A 1 310 ? -54.844 -5.185 92.897 1.00 87.94 310 GLU A CA 1
ATOM 2595 C C . GLU A 1 310 ? -53.835 -4.326 92.117 1.00 87.94 310 GLU A C 1
ATOM 2597 O O . GLU A 1 310 ? -53.917 -4.210 90.891 1.00 87.94 310 GLU A O 1
ATOM 2602 N N . ASN A 1 311 ? -52.839 -3.755 92.799 1.00 85.00 311 ASN A N 1
ATOM 2603 C CA . ASN A 1 311 ? -51.750 -3.021 92.153 1.00 85.00 311 ASN A CA 1
ATOM 2604 C C . ASN A 1 311 ? -50.830 -3.937 91.328 1.00 85.00 311 ASN A C 1
ATOM 2606 O O . ASN A 1 311 ? -50.373 -3.537 90.251 1.00 85.00 311 ASN A O 1
ATOM 2610 N N . LEU A 1 312 ? -50.600 -5.174 91.778 1.00 86.75 312 LEU A N 1
ATOM 2611 C CA . LEU A 1 312 ? -49.902 -6.199 91.004 1.00 86.75 312 LEU A CA 1
ATOM 2612 C C . LEU A 1 312 ? -50.676 -6.547 89.726 1.00 86.75 312 LEU A C 1
ATOM 2614 O O . LEU A 1 312 ? -50.087 -6.517 88.649 1.00 86.75 312 LEU A O 1
ATOM 2618 N N . ASP A 1 313 ? -51.984 -6.805 89.819 1.00 85.62 313 ASP A N 1
ATOM 2619 C CA . ASP A 1 313 ? -52.828 -7.125 88.657 1.00 85.62 313 ASP A CA 1
ATOM 2620 C C . ASP A 1 313 ? -52.839 -5.974 87.638 1.00 85.62 313 ASP A C 1
ATOM 2622 O O . ASP A 1 313 ? -52.624 -6.186 86.443 1.00 85.62 313 ASP A O 1
ATOM 2626 N N . LYS A 1 314 ? -52.965 -4.722 88.104 1.00 85.44 314 LYS A N 1
ATOM 2627 C CA . LYS A 1 314 ? -52.834 -3.529 87.245 1.00 85.44 314 LYS A CA 1
ATOM 2628 C C . LYS A 1 314 ? -51.475 -3.473 86.543 1.00 85.44 314 LYS A C 1
ATOM 2630 O O . LYS A 1 314 ? -51.408 -3.163 85.353 1.00 85.44 314 LYS A O 1
ATOM 2635 N N . THR A 1 315 ? -50.397 -3.786 87.259 1.00 83.25 315 THR A N 1
ATOM 2636 C CA . THR A 1 315 ? -49.034 -3.792 86.709 1.00 83.25 315 THR A CA 1
ATOM 2637 C C . THR A 1 315 ? -48.851 -4.897 85.666 1.00 83.25 315 THR A C 1
ATOM 2639 O O . THR A 1 315 ? -48.322 -4.635 84.587 1.00 83.25 315 THR A O 1
ATOM 2642 N N . VAL A 1 316 ? -49.348 -6.108 85.935 1.00 83.19 316 VAL A N 1
ATOM 2643 C CA . VAL A 1 316 ? -49.316 -7.244 85.001 1.00 83.19 316 VAL A CA 1
ATOM 2644 C C . VAL A 1 316 ? -50.107 -6.930 83.732 1.00 83.19 316 VAL A C 1
ATOM 2646 O O . VAL A 1 316 ? -49.591 -7.133 82.633 1.00 83.19 316 VAL A O 1
ATOM 2649 N N . ARG A 1 317 ? -51.310 -6.354 83.851 1.00 83.62 317 ARG A N 1
ATOM 2650 C CA . ARG A 1 317 ? -52.111 -5.923 82.692 1.00 83.62 317 ARG A CA 1
ATOM 2651 C C . ARG A 1 317 ? -51.405 -4.852 81.868 1.00 83.62 317 ARG A C 1
ATOM 2653 O O . ARG A 1 317 ? -51.424 -4.911 80.643 1.00 83.62 317 ARG A O 1
ATOM 2660 N N . LYS A 1 318 ? -50.737 -3.895 82.521 1.00 81.50 318 LYS A N 1
ATOM 2661 C CA . LYS A 1 318 ? -49.939 -2.872 81.830 1.00 81.50 318 LYS A CA 1
ATOM 2662 C C . LYS A 1 318 ? -48.798 -3.503 81.023 1.00 81.50 318 LYS A C 1
ATOM 2664 O O . LYS A 1 318 ? -48.611 -3.137 79.869 1.00 81.50 318 LYS A O 1
ATOM 2669 N N . ILE A 1 319 ? -48.090 -4.481 81.592 1.00 80.44 319 ILE A N 1
ATOM 2670 C CA . ILE A 1 319 ? -47.031 -5.233 80.897 1.00 80.44 319 ILE A CA 1
ATOM 2671 C C . ILE A 1 319 ? -47.600 -6.039 79.720 1.00 80.44 319 ILE A C 1
ATOM 2673 O O . ILE A 1 319 ? -47.039 -6.013 78.628 1.00 80.44 319 ILE A O 1
ATOM 2677 N N . GLN A 1 320 ? -48.726 -6.728 79.916 1.00 79.50 320 GLN A N 1
ATOM 2678 C CA . GLN A 1 320 ? -49.379 -7.511 78.863 1.00 79.50 320 GLN A CA 1
ATOM 2679 C C . GLN A 1 320 ? -49.854 -6.644 77.694 1.00 79.50 320 GLN A C 1
ATOM 2681 O O . GLN A 1 320 ? -49.716 -7.062 76.548 1.00 79.50 320 GLN A O 1
ATOM 2686 N N . ASN A 1 321 ? -50.359 -5.438 77.962 1.00 79.38 321 ASN A N 1
ATOM 2687 C CA . ASN A 1 321 ? -50.797 -4.512 76.918 1.00 79.38 321 ASN A CA 1
ATOM 2688 C C . ASN A 1 321 ? -49.627 -4.033 76.048 1.00 79.38 321 ASN A C 1
ATOM 2690 O O . ASN A 1 321 ? -49.741 -4.062 74.827 1.00 79.38 321 ASN A O 1
ATOM 2694 N N . VAL A 1 322 ? -48.482 -3.703 76.658 1.00 75.69 322 VAL A N 1
ATOM 2695 C CA . VAL A 1 322 ? -47.256 -3.332 75.925 1.00 75.69 322 VAL A CA 1
ATOM 2696 C C . VAL A 1 322 ? -46.771 -4.481 75.025 1.00 75.69 322 VAL A C 1
ATOM 2698 O O . VAL A 1 322 ? -46.340 -4.250 73.902 1.00 75.69 322 VAL A O 1
ATOM 2701 N N . VAL A 1 323 ? -46.899 -5.736 75.472 1.00 70.81 323 VAL A N 1
ATOM 2702 C CA . VAL A 1 323 ? -46.537 -6.927 74.674 1.00 70.81 323 VAL A CA 1
ATOM 2703 C C . VAL A 1 323 ? -47.577 -7.254 73.589 1.00 70.81 323 VAL A C 1
ATOM 2705 O O . VAL A 1 323 ? -47.238 -7.812 72.548 1.00 70.81 323 VAL A O 1
ATOM 2708 N N . ALA A 1 324 ? -48.857 -6.951 73.816 1.00 70.19 324 ALA A N 1
ATOM 2709 C CA . ALA A 1 324 ? -49.933 -7.243 72.869 1.00 70.19 324 ALA A CA 1
ATOM 2710 C C . ALA A 1 324 ? -49.964 -6.266 71.683 1.00 70.19 324 ALA A C 1
ATOM 2712 O O . ALA A 1 324 ? -50.307 -6.679 70.573 1.00 70.19 324 ALA A O 1
ATOM 2713 N N . GLU A 1 325 ? -49.581 -5.005 71.893 1.00 64.38 325 GLU A N 1
ATOM 2714 C CA . GLU A 1 325 ? -49.389 -4.034 70.807 1.00 64.38 325 GLU A CA 1
ATOM 2715 C C . GLU A 1 325 ? -48.274 -4.472 69.837 1.00 64.38 325 GLU A C 1
ATOM 2717 O O . GLU A 1 325 ? -48.400 -4.267 68.632 1.00 64.38 325 GLU A O 1
ATOM 2722 N N . ASP A 1 326 ? -47.267 -5.206 70.323 1.00 58.84 326 ASP A N 1
ATOM 2723 C CA . ASP A 1 326 ? -46.154 -5.753 69.528 1.00 58.84 326 ASP A CA 1
ATOM 2724 C C . ASP A 1 326 ? -46.559 -6.914 68.591 1.00 58.84 326 ASP A C 1
ATOM 2726 O O . ASP A 1 326 ? -45.841 -7.244 67.655 1.00 58.84 326 ASP A O 1
ATOM 2730 N N . LYS A 1 327 ? -47.723 -7.550 68.805 1.00 55.25 327 LYS A N 1
ATOM 2731 C CA . LYS A 1 327 ? -48.240 -8.619 67.921 1.00 55.25 327 LYS A CA 1
ATOM 2732 C C . LYS A 1 327 ? -49.081 -8.107 66.748 1.00 55.25 327 LYS A C 1
ATOM 2734 O O . LYS A 1 327 ? -49.467 -8.911 65.899 1.00 55.25 327 LYS A O 1
ATOM 2739 N N . LYS A 1 328 ? -49.439 -6.818 66.734 1.00 49.94 328 LYS A N 1
ATOM 2740 C CA . LYS A 1 328 ? -50.305 -6.213 65.706 1.00 49.94 328 LYS A CA 1
ATOM 2741 C C . LYS A 1 328 ? -49.542 -5.475 64.598 1.00 49.94 328 LYS A C 1
ATOM 2743 O O . LYS A 1 328 ? -50.163 -5.186 63.577 1.00 49.94 328 LYS A O 1
ATOM 2748 N N . ASN A 1 329 ? -48.248 -5.218 64.787 1.00 42.50 329 ASN A N 1
ATOM 2749 C CA . ASN A 1 329 ? -47.322 -4.644 63.801 1.00 42.50 329 ASN A CA 1
ATOM 2750 C C . ASN A 1 329 ? -46.316 -5.701 63.332 1.00 42.50 329 ASN A C 1
ATOM 2752 O O . ASN A 1 329 ? -45.779 -5.550 62.209 1.00 42.50 329 ASN A O 1
#

Foldseek 3Di:
DVVVVVVVVLQVLLQALPDPPDDPLQSQLSSLLRSVLVVLLVVLVVVQVVCCVPPVDVVLSVLSVVSNVLSVVLSVCSNVNNRPVSLLCQLAVNLVSLLVSLVVVCVVPVDDDPCSLPVSLVVLLVSLCSLLRNPDCPPCVVSSVVSNVNSVCSNQCSVVVVVVVVDDCVSVVDDPVVVVVVNVVSVVSSVVVVVVSVVVVVVVVVVVVVVVVVVVVVVVVVVVVVVVVVVVVVVVVVVVVVVVVVVVVVVVVVVVVVVVVVLVVVLVVLVVPVLVVLVVLLVVLVVVLVVDPDPVVNVVSVVVNVVSVVSNVVSVVVSVVSVVVVVVD

Radius of gyration: 54.95 Å; Cα contacts (8 Å, |Δi|>4): 221; chains: 1; bounding box: 97×38×158 Å

Solvent-accessible surface area (backbone atoms only — not comparable to full-atom values): 17527 Å² total; per-residue (Å²): 110,70,67,59,53,49,54,53,50,49,50,58,56,12,50,42,54,58,56,89,89,50,58,67,72,57,43,50,19,45,27,48,41,32,40,49,31,53,47,49,33,55,56,40,48,54,48,49,54,51,48,43,74,77,68,65,51,69,78,81,42,49,63,51,50,51,52,34,54,50,28,50,51,32,47,54,40,19,56,72,57,43,61,63,63,36,33,59,45,63,20,37,49,60,39,49,52,45,54,50,45,52,58,49,49,49,78,74,39,83,78,71,54,72,64,64,70,54,55,49,52,59,58,35,62,57,35,49,50,32,23,71,57,34,41,51,72,83,85,38,42,68,64,29,52,52,33,36,51,52,32,49,44,53,60,70,45,47,58,61,54,40,39,76,70,71,50,55,62,58,84,74,74,41,60,73,71,57,55,55,51,54,52,53,51,50,52,52,49,51,51,53,53,52,51,53,48,54,50,51,52,53,51,51,52,54,49,52,54,51,51,54,51,51,53,52,50,50,53,52,52,52,50,54,50,52,54,50,53,53,50,51,50,53,53,51,50,51,53,52,52,51,52,51,52,51,49,54,53,48,53,53,48,51,52,54,48,50,53,52,52,50,51,52,50,53,50,51,49,45,56,66,52,66,51,42,52,35,50,50,49,38,54,51,41,56,54,50,53,78,73,57,86,53,68,71,60,42,53,52,42,51,52,53,37,51,52,30,52,53,51,40,52,53,48,52,52,54,54,49,50,63,56,54,60,65,75,76,113

Secondary structure (DSSP, 8-state):
-HHHHHHHHHHHHHTTT--TTS-HHHHHHHHHHHHHHHHHHHHHHHHHHHHHHHH--GGGGHHHHHHHHHHHHHHHHHHTT--HHHHHHHTTHHHHHHHHHHHHHHHHSSS--HHHHHTTHHHHHHHTTHHHHHS-TTTSHHHHHHHHHHHHHHHHHHHHHHHHTT--GGGGT--HHHHHHHHHHHHHHHHHHHHHHHHHHHHHHHHHHHHHHHHHHHHHHHHHHHHHHHHHHHHHHHHHHHHHHHHHHHHHHHHHHHHHHHHHHHHHHIIIIITHHHHHHHHHHHHHHTT---HHHHHHHHHHHHHHHHHHHHHHHHHHHHHHHTT--

Mean predicted aligned error: 11.92 Å

pLDDT: mean 87.18, std 8.55, range [42.5, 97.5]

Nearest PDB structures (foldseek):
  8otz-assembly1_DQ  TM=2.338E-01  e=2.993E+00  Bos taurus
  8iyj-assembly1_V5  TM=2.484E-01  e=9.705E+00  Mus musculus
  8otz-assembly1_EY  TM=1.846E-01  e=5.784E+00  Bos taurus